Protein 3MWM (pdb70)

Radius of gyration: 25.66 Å; Cα contacts (8 Å, |Δi|>4): 295; chains: 2; bounding box: 63×44×70 Å

Structure (mmCIF, N/CA/C/O backbone):
data_3MWM
#
_entry.id   3MWM
#
_cell.length_a   103.599
_cell.length_b   36.978
_cell.length_c   71.645
_cell.angle_alpha   90.00
_cell.angle_beta   103.26
_cell.angle_gamma   90.00
#
_symmetry.space_group_name_H-M   'C 1 2 1'
#
loop_
_entity.id
_entity.type
_entity.pdbx_description
1 polymer 'Putative metal uptake regulation protein'
2 non-polymer 'ZINC ION'
3 water water
#
loop_
_atom_site.group_PDB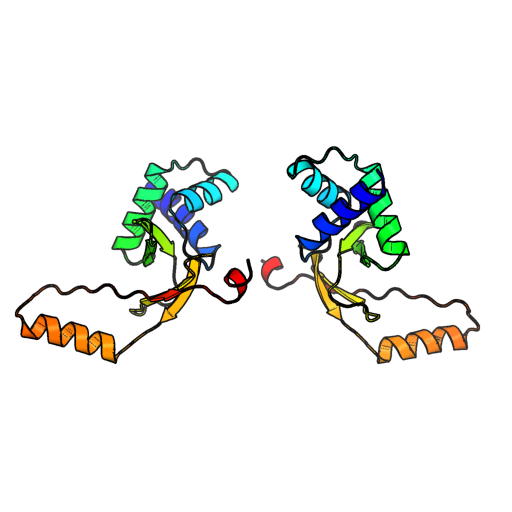
_atom_site.id
_atom_site.type_symbol
_atom_site.label_atom_id
_atom_site.label_alt_id
_atom_site.label_comp_id
_atom_site.label_asym_id
_atom_site.label_entity_id
_atom_site.label_seq_id
_atom_site.pdbx_PDB_ins_code
_atom_site.Cartn_x
_atom_site.Cartn_y
_atom_site.Cartn_z
_atom_site.occupancy
_atom_site.B_iso_or_equiv
_atom_site.auth_seq_id
_atom_site.auth_comp_id
_atom_site.auth_asym_id
_atom_site.auth_atom_id
_atom_site.pdbx_PDB_model_num
ATOM 1 N N . GLY A 1 10 ? 25.703 10.993 -13.395 1.00 45.58 10 GLY A N 1
ATOM 2 C CA . GLY A 1 10 ? 26.173 12.159 -12.582 1.00 45.62 10 GLY A CA 1
ATOM 3 C C . GLY A 1 10 ? 25.564 12.169 -11.192 1.00 45.61 10 GLY A C 1
ATOM 4 O O . GLY A 1 10 ? 25.724 11.210 -10.432 1.00 45.62 10 GLY A O 1
ATOM 5 N N . ARG A 1 11 ? 24.869 13.252 -10.853 1.00 44.77 11 ARG A N 1
ATOM 6 C CA . ARG A 1 11 ? 24.236 13.362 -9.547 1.00 45.24 11 ARG A CA 1
ATOM 7 C C . ARG A 1 11 ? 23.257 12.208 -9.369 1.00 45.13 11 ARG A C 1
ATOM 8 O O . ARG A 1 11 ? 22.771 11.952 -8.266 1.00 46.30 11 ARG A O 1
ATOM 16 N N . ALA A 1 12 ? 22.982 11.508 -10.465 1.00 43.92 12 ALA A N 1
ATOM 17 C CA . ALA A 1 12 ? 22.072 10.368 -10.454 1.00 42.08 12 ALA A CA 1
ATOM 18 C C . ALA A 1 12 ? 22.731 9.118 -9.882 1.00 40.88 12 ALA A C 1
ATOM 19 O O . ALA A 1 12 ? 22.204 8.513 -8.955 1.00 41.55 12 ALA A O 1
ATOM 21 N N . THR A 1 13 ? 23.877 8.719 -10.427 1.00 39.37 13 THR A N 1
ATOM 22 C CA . THR A 1 13 ? 24.534 7.519 -9.920 1.00 38.13 13 THR A CA 1
ATOM 23 C C . THR A 1 13 ? 25.194 7.727 -8.560 1.00 36.67 13 THR A C 1
ATOM 24 O O . THR A 1 13 ? 25.283 6.786 -7.771 1.00 35.47 13 THR A O 1
ATOM 28 N N . ARG A 1 14 ? 25.642 8.952 -8.286 1.00 36.22 14 ARG A N 1
ATOM 29 C CA . ARG A 1 14 ? 26.269 9.271 -6.998 1.00 35.95 14 ARG A CA 1
ATOM 30 C C . ARG A 1 14 ? 25.228 9.124 -5.897 1.00 33.95 14 ARG A C 1
ATOM 31 O O . ARG A 1 14 ? 25.457 8.442 -4.892 1.00 33.45 14 ARG A O 1
ATOM 39 N N . GLN A 1 15 ? 24.075 9.753 -6.104 1.00 30.93 15 GLN A N 1
ATOM 40 C CA . GLN A 1 15 ? 22.995 9.688 -5.132 1.00 28.94 15 GLN A CA 1
ATOM 41 C C . GLN A 1 15 ? 22.386 8.294 -5.020 1.00 26.16 15 GLN A C 1
ATOM 42 O O . GLN A 1 15 ? 21.991 7.870 -3.933 1.00 25.35 15 GLN A O 1
ATOM 48 N N . ARG A 1 16 ? 22.331 7.571 -6.134 1.00 22.71 16 ARG A N 1
ATOM 49 C CA . ARG A 1 16 ? 21.774 6.224 -6.117 1.00 20.63 16 ARG A CA 1
ATOM 50 C C . ARG A 1 16 ? 22.625 5.321 -5.206 1.00 18.91 16 ARG A C 1
ATOM 51 O O . ARG A 1 16 ? 22.095 4.534 -4.424 1.00 17.11 16 ARG A O 1
ATOM 59 N N . ALA A 1 17 ? 23.945 5.454 -5.308 1.00 16.53 17 ALA A N 1
ATOM 60 C CA . ALA A 1 17 ? 24.865 4.662 -4.498 1.00 16.02 17 ALA A CA 1
ATOM 61 C C . ALA A 1 17 ? 24.741 5.064 -3.026 1.00 15.83 17 ALA A C 1
ATOM 62 O O . ALA A 1 17 ? 24.751 4.202 -2.146 1.00 15.25 17 ALA A O 1
ATOM 64 N N . ALA A 1 18 ? 24.605 6.369 -2.774 1.00 14.49 18 ALA A N 1
ATOM 65 C CA . ALA A 1 18 ? 24.455 6.895 -1.424 1.00 13.74 18 ALA A CA 1
ATOM 66 C C . ALA A 1 18 ? 23.237 6.276 -0.754 1.00 15.29 18 ALA A C 1
ATOM 67 O O . ALA A 1 18 ? 23.325 5.734 0.361 1.00 16.45 18 ALA A O 1
ATOM 69 N N . VAL A 1 19 ? 22.099 6.364 -1.436 1.00 14.56 19 VAL A N 1
ATOM 70 C CA . VAL A 1 19 ? 20.856 5.811 -0.926 1.00 14.60 19 VAL A CA 1
ATOM 71 C C . VAL A 1 19 ? 20.957 4.293 -0.782 1.00 14.97 19 VAL A C 1
ATOM 72 O O . VAL A 1 19 ? 20.416 3.720 0.166 1.00 15.73 19 VAL A O 1
ATOM 76 N N . SER A 1 20 ? 21.644 3.641 -1.712 1.00 13.19 20 SER A N 1
ATOM 77 C CA . SER A 1 20 ? 21.760 2.198 -1.636 1.00 15.08 20 SER A CA 1
ATOM 78 C C . SER A 1 20 ? 22.677 1.796 -0.498 1.00 15.73 20 SER A C 1
ATOM 79 O O . SER A 1 20 ? 22.439 0.800 0.184 1.00 18.16 20 SER A O 1
ATOM 82 N N . ALA A 1 21 ? 23.726 2.579 -0.292 1.00 14.31 21 ALA A N 1
ATOM 83 C CA . ALA A 1 21 ? 24.667 2.310 0.772 1.00 12.45 21 ALA A CA 1
ATOM 84 C C . ALA A 1 21 ? 23.982 2.557 2.118 1.00 12.91 21 ALA A C 1
ATOM 85 O O . ALA A 1 21 ? 24.276 1.883 3.112 1.00 14.08 21 ALA A O 1
ATOM 87 N N . ALA A 1 22 ? 23.067 3.519 2.146 1.00 12.15 22 ALA A N 1
ATOM 88 C CA . ALA A 1 22 ? 22.334 3.841 3.365 1.00 12.62 22 ALA A CA 1
ATOM 89 C C . ALA A 1 22 ? 21.480 2.641 3.802 1.00 14.58 22 ALA A C 1
ATOM 90 O O . ALA A 1 22 ? 21.438 2.282 4.988 1.00 14.17 22 ALA A O 1
ATOM 92 N N . LEU A 1 23 ? 20.798 2.029 2.833 1.00 15.23 23 LEU A N 1
ATOM 93 C CA . LEU A 1 23 ? 19.947 0.868 3.086 1.00 15.58 23 LEU A CA 1
ATOM 94 C C . LEU A 1 23 ? 20.737 -0.323 3.618 1.00 16.80 23 LEU A C 1
ATOM 95 O O . LEU A 1 23 ? 20.242 -1.095 4.455 1.00 14.71 23 LEU A O 1
ATOM 100 N N . GLN A 1 24 ? 21.965 -0.464 3.124 1.00 17.83 24 GLN A N 1
ATOM 101 C CA . GLN A 1 24 ? 22.838 -1.558 3.525 1.00 19.86 24 GLN A CA 1
ATOM 102 C C . GLN A 1 24 ? 23.358 -1.427 4.961 1.00 21.56 24 GLN A C 1
ATOM 103 O O . GLN A 1 24 ? 24.024 -2.321 5.471 1.00 20.92 24 GLN A O 1
ATOM 109 N N . GLU A 1 25 ? 23.014 -0.324 5.616 1.00 23.86 25 GLU A N 1
ATOM 110 C CA . GLU A 1 25 ? 23.433 -0.081 6.986 1.00 25.80 25 GLU A CA 1
ATOM 111 C C . GLU A 1 25 ? 22.411 -0.498 8.033 1.00 26.36 25 GLU A C 1
ATOM 112 O O . GLU A 1 25 ? 22.719 -0.529 9.224 1.00 26.59 25 GLU A O 1
ATOM 118 N N . VAL A 1 26 ? 21.191 -0.794 7.596 1.00 26.67 26 VAL A N 1
ATOM 119 C CA . VAL A 1 26 ? 20.140 -1.233 8.514 1.00 27.63 26 VAL A CA 1
ATOM 120 C C . VAL A 1 26 ? 19.500 -2.538 8.034 1.00 28.37 26 VAL A C 1
ATOM 121 O O . VAL A 1 26 ? 19.365 -2.781 6.828 1.00 28.46 26 VAL A O 1
ATOM 125 N N . GLU A 1 27 ? 19.125 -3.386 8.985 1.00 29.25 27 GLU A N 1
ATOM 126 C CA . GLU A 1 27 ? 18.516 -4.672 8.659 1.00 30.34 27 GLU A CA 1
ATOM 127 C C . GLU A 1 27 ? 16.998 -4.540 8.665 1.00 28.97 27 GLU A C 1
ATOM 128 O O . GLU A 1 27 ? 16.267 -5.470 8.327 1.00 29.98 27 GLU A O 1
ATOM 134 N N . GLU A 1 28 ? 16.530 -3.355 9.028 1.00 27.09 28 GLU A N 1
ATOM 135 C CA . GLU A 1 28 ? 15.110 -3.098 9.105 1.00 25.47 28 GLU A CA 1
ATOM 136 C C . GLU A 1 28 ? 14.576 -2.316 7.908 1.00 23.34 28 GLU A C 1
ATOM 137 O O . GLU A 1 28 ? 15.326 -1.638 7.200 1.00 23.94 28 GLU A O 1
ATOM 143 N N . PHE A 1 29 ? 13.275 -2.436 7.680 1.00 18.80 29 PHE A N 1
ATOM 144 C CA . PHE A 1 29 ? 12.605 -1.718 6.607 1.00 15.93 29 PHE A CA 1
ATOM 145 C C . PHE A 1 29 ? 12.583 -0.267 7.084 1.00 15.74 29 PHE A C 1
ATOM 146 O O . PHE A 1 29 ? 12.367 -0.034 8.266 1.00 16.66 29 PHE A O 1
ATOM 154 N N . ARG A 1 30 ? 12.829 0.704 6.207 1.00 15.49 30 ARG A N 1
ATOM 155 C CA . ARG A 1 30 ? 12.770 2.115 6.627 1.00 15.62 30 ARG A CA 1
ATOM 156 C C . ARG A 1 30 ? 11.930 2.946 5.647 1.00 15.61 30 ARG A C 1
ATOM 157 O O . ARG A 1 30 ? 11.882 2.651 4.442 1.00 14.27 30 ARG A O 1
ATOM 165 N N . SER A 1 31 ? 11.275 3.983 6.171 1.00 13.72 31 SER A N 1
ATOM 166 C CA . SER A 1 31 ? 10.473 4.889 5.360 1.00 12.60 31 SER A CA 1
ATOM 167 C C . SER A 1 31 ? 11.484 5.766 4.615 1.00 13.37 31 SER A C 1
ATOM 168 O O . SER A 1 31 ? 12.679 5.733 4.934 1.00 13.15 31 SER A O 1
ATOM 171 N N . ALA A 1 32 ? 11.031 6.542 3.632 1.00 12.03 32 ALA A N 1
ATOM 172 C CA . ALA A 1 32 ? 11.954 7.393 2.888 1.00 12.74 32 ALA A CA 1
ATOM 173 C C . ALA A 1 32 ? 12.436 8.533 3.770 1.00 12.92 32 ALA A C 1
ATOM 174 O O . ALA A 1 32 ? 13.571 8.986 3.644 1.00 13.20 32 ALA A O 1
ATOM 176 N N . GLN A 1 33 ? 11.575 9.006 4.659 1.00 14.22 33 GLN A N 1
ATOM 177 C CA . GLN A 1 33 ? 11.968 10.100 5.538 1.00 17.79 33 GLN A CA 1
ATOM 178 C C . GLN A 1 33 ? 13.064 9.636 6.476 1.00 17.69 33 GLN A C 1
ATOM 179 O O . GLN A 1 33 ? 13.997 10.385 6.752 1.00 17.63 33 GLN A O 1
ATOM 185 N N . GLU A 1 34 ? 12.962 8.398 6.954 1.00 17.76 34 GLU A N 1
ATOM 186 C CA . GLU A 1 34 ? 13.989 7.856 7.833 1.00 18.91 34 GLU A CA 1
ATOM 187 C C . GLU A 1 34 ? 15.308 7.779 7.068 1.00 17.91 34 GLU A C 1
ATOM 188 O O . GLU A 1 34 ? 16.345 8.236 7.543 1.00 17.27 34 GLU A O 1
ATOM 194 N N . LEU A 1 35 ? 15.264 7.221 5.868 1.00 18.15 35 LEU A N 1
ATOM 195 C CA . LEU A 1 35 ? 16.473 7.116 5.064 1.00 18.81 35 LEU A CA 1
ATOM 196 C C . LEU A 1 35 ? 17.078 8.490 4.819 1.00 17.75 35 LEU A C 1
ATOM 197 O O . LEU A 1 35 ? 18.284 8.677 4.950 1.00 17.36 35 LEU A O 1
ATOM 202 N N . HIS A 1 36 ? 16.237 9.447 4.456 1.00 17.30 36 HIS A N 1
ATOM 203 C CA . HIS A 1 36 ? 16.702 10.807 4.220 1.00 18.15 36 HIS A CA 1
ATOM 204 C C . HIS A 1 36 ? 17.453 11.306 5.458 1.00 18.26 36 HIS A C 1
ATOM 205 O O . HIS A 1 36 ? 18.519 11.895 5.352 1.00 18.17 36 HIS A O 1
ATOM 212 N N . ASP A 1 37 ? 16.891 11.058 6.637 1.00 19.21 37 ASP A N 1
ATOM 213 C CA . ASP A 1 37 ? 17.525 11.493 7.871 1.00 19.99 37 ASP A CA 1
ATOM 214 C C . ASP A 1 37 ? 18.866 10.807 8.086 1.00 19.02 37 ASP A C 1
ATOM 215 O O . ASP A 1 37 ? 19.831 11.449 8.493 1.00 17.84 37 ASP A O 1
ATOM 220 N N . MET A 1 38 ? 18.950 9.514 7.806 1.00 18.21 38 MET A N 1
ATOM 221 C CA . MET A 1 38 ? 20.229 8.839 7.969 1.00 19.52 38 MET A CA 1
ATOM 222 C C . MET A 1 38 ? 21.266 9.510 7.062 1.00 19.78 38 MET A C 1
ATOM 223 O O . MET A 1 38 ? 22.414 9.719 7.456 1.00 20.32 38 MET A O 1
ATOM 228 N N . LEU A 1 39 ? 20.863 9.837 5.838 1.00 19.73 39 LEU A N 1
ATOM 229 C CA . LEU A 1 39 ? 21.759 10.502 4.901 1.00 20.05 39 LEU A CA 1
ATOM 230 C C . LEU A 1 39 ? 22.122 11.902 5.403 1.00 20.96 39 LEU A C 1
ATOM 231 O O . LEU A 1 39 ? 23.270 12.322 5.306 1.00 20.34 39 LEU A O 1
ATOM 236 N N . LYS A 1 40 ? 21.141 12.614 5.951 1.00 22.72 40 LYS A N 1
ATOM 237 C CA . LYS A 1 40 ? 21.383 13.952 6.477 1.00 24.83 40 LYS A CA 1
ATOM 238 C C . LYS A 1 40 ? 22.340 13.882 7.645 1.00 25.54 40 LYS A C 1
ATOM 239 O O . LYS A 1 40 ? 23.015 14.856 7.949 1.00 26.31 40 LYS A O 1
ATOM 245 N N . HIS A 1 41 ? 22.406 12.735 8.306 1.00 26.20 41 HIS A N 1
ATOM 246 C CA . HIS A 1 41 ? 23.302 12.621 9.444 1.00 28.08 41 HIS A CA 1
ATOM 247 C C . HIS A 1 41 ? 24.734 12.363 8.999 1.00 27.09 41 HIS A C 1
ATOM 248 O O . HIS A 1 41 ? 25.674 12.577 9.758 1.00 26.63 41 HIS A O 1
ATOM 255 N N . LYS A 1 42 ? 24.899 11.904 7.766 1.00 27.04 42 LYS A N 1
ATOM 256 C CA . LYS A 1 42 ? 26.232 11.646 7.235 1.00 27.06 42 LYS A CA 1
ATOM 257 C C . LYS A 1 42 ? 26.720 12.885 6.488 1.00 25.94 42 LYS A C 1
ATOM 258 O O . LYS A 1 42 ? 27.777 12.867 5.849 1.00 25.57 42 LYS A O 1
ATOM 264 N N . GLY A 1 43 ? 25.931 13.951 6.548 1.00 24.99 43 GLY A N 1
ATOM 265 C CA . GLY A 1 43 ? 26.307 15.173 5.865 1.00 24.51 43 GLY A CA 1
ATOM 266 C C . GLY A 1 43 ? 26.013 15.143 4.381 1.00 24.56 43 GLY A C 1
ATOM 267 O O . GLY A 1 43 ? 26.730 15.753 3.594 1.00 25.93 43 GLY A O 1
ATOM 268 N N . ASP A 1 44 ? 24.980 14.414 3.981 1.00 23.92 44 ASP A N 1
ATOM 269 C CA . ASP A 1 44 ? 24.613 14.371 2.568 1.00 23.74 44 ASP A CA 1
ATOM 270 C C . ASP A 1 44 ? 23.585 15.462 2.256 1.00 22.71 44 ASP A C 1
ATOM 271 O O . ASP A 1 44 ? 22.607 15.645 2.981 1.00 19.97 44 ASP A O 1
ATOM 276 N N . ALA A 1 45 ? 23.815 16.181 1.165 1.00 23.63 45 ALA A N 1
ATOM 277 C CA . ALA A 1 45 ? 22.937 17.279 0.768 1.00 25.39 45 ALA A CA 1
ATOM 278 C C . ALA A 1 45 ? 21.710 16.871 -0.049 1.00 26.49 45 ALA A C 1
ATOM 279 O O . ALA A 1 45 ? 21.074 17.720 -0.672 1.00 29.07 45 ALA A O 1
ATOM 281 N N . VAL A 1 46 ? 21.374 15.585 -0.041 1.00 26.44 46 VAL A N 1
ATOM 282 C CA . VAL A 1 46 ? 20.233 15.075 -0.794 1.00 25.86 46 VAL A CA 1
ATOM 283 C C . VAL A 1 46 ? 18.897 15.523 -0.196 1.00 23.79 46 VAL A C 1
ATOM 284 O O . VAL A 1 46 ? 18.738 15.545 1.024 1.00 23.21 46 VAL A O 1
ATOM 288 N N . GLY A 1 47 ? 17.943 15.873 -1.063 1.00 21.96 47 GLY A N 1
ATOM 289 C CA . GLY A 1 47 ? 16.625 16.304 -0.613 1.00 17.93 47 GLY A CA 1
ATOM 290 C C . GLY A 1 47 ? 15.720 15.104 -0.419 1.00 16.90 47 GLY A C 1
ATOM 291 O O . GLY A 1 47 ? 16.062 14.014 -0.864 1.00 17.37 47 GLY A O 1
ATOM 292 N N . LEU A 1 48 ? 14.573 15.285 0.230 1.00 15.26 48 LEU A N 1
ATOM 293 C CA . LEU A 1 48 ? 13.662 14.168 0.472 1.00 14.37 48 LEU A CA 1
ATOM 294 C C . LEU A 1 48 ? 13.038 13.651 -0.805 1.00 12.87 48 LEU A C 1
ATOM 295 O O . LEU A 1 48 ? 12.881 12.453 -0.993 1.00 13.48 48 LEU A O 1
ATOM 300 N N . THR A 1 49 ? 12.673 14.570 -1.679 1.00 12.76 49 THR A N 1
ATOM 301 C CA . THR A 1 49 ? 12.065 14.205 -2.943 1.00 11.92 49 THR A CA 1
ATOM 302 C C . THR A 1 49 ? 13.018 13.312 -3.716 1.00 10.81 49 THR A C 1
ATOM 303 O O . THR A 1 49 ? 12.614 12.270 -4.241 1.00 11.52 49 THR A O 1
ATOM 307 N N . THR A 1 50 ? 14.286 13.707 -3.763 1.00 8.45 50 THR A N 1
ATOM 308 C CA . THR A 1 50 ? 15.298 12.941 -4.474 1.00 7.38 50 THR A CA 1
ATOM 309 C C . THR A 1 50 ? 15.445 11.557 -3.874 1.00 9.29 50 THR A C 1
ATOM 310 O O . THR A 1 50 ? 15.548 10.568 -4.598 1.00 7.85 50 THR A O 1
ATOM 314 N N . VAL A 1 51 ? 15.467 11.498 -2.542 1.00 9.30 51 VAL A N 1
ATOM 315 C CA . VAL A 1 51 ? 15.613 10.242 -1.848 1.00 9.81 51 VAL A CA 1
ATOM 316 C C . VAL A 1 51 ? 14.449 9.347 -2.211 1.00 12.54 51 VAL A C 1
ATOM 317 O O . VAL A 1 51 ? 14.623 8.153 -2.471 1.00 13.58 51 VAL A O 1
ATOM 321 N N . TYR A 1 52 ? 13.256 9.929 -2.233 1.00 14.57 52 TYR A N 1
ATOM 322 C CA . TYR A 1 52 ? 12.052 9.175 -2.563 1.00 16.89 52 TYR A CA 1
ATOM 323 C C . TYR A 1 52 ? 12.092 8.645 -3.988 1.00 16.72 52 TYR A C 1
ATOM 324 O O . TYR A 1 52 ? 11.735 7.497 -4.216 1.00 17.80 52 TYR A O 1
ATOM 333 N N . ARG A 1 53 ? 12.534 9.466 -4.941 1.00 16.22 53 ARG A N 1
ATOM 334 C CA . ARG A 1 53 ? 12.578 9.041 -6.337 1.00 17.11 53 ARG A CA 1
ATOM 335 C C . ARG A 1 53 ? 13.606 7.936 -6.548 1.00 15.97 53 ARG A C 1
ATOM 336 O O . ARG A 1 53 ? 13.382 6.984 -7.300 1.00 15.80 53 ARG A O 1
ATOM 344 N N . THR A 1 54 ? 14.745 8.076 -5.895 1.00 13.43 54 THR A N 1
ATOM 345 C CA . THR A 1 54 ? 15.799 7.096 -6.038 1.00 12.75 54 THR A CA 1
ATOM 346 C C . THR A 1 54 ? 15.300 5.737 -5.570 1.00 13.88 54 THR A C 1
ATOM 347 O O . THR A 1 54 ? 15.456 4.728 -6.268 1.00 12.47 54 THR A O 1
ATOM 351 N N . LEU A 1 55 ? 14.700 5.732 -4.381 1.00 14.28 55 LEU A N 1
ATOM 352 C CA . LEU A 1 55 ? 14.156 4.519 -3.782 1.00 14.55 55 LEU A CA 1
ATOM 353 C C . LEU A 1 55 ? 13.101 3.852 -4.646 1.00 14.47 55 LEU A C 1
ATOM 354 O O . LEU A 1 55 ? 13.072 2.622 -4.756 1.00 13.28 55 LEU A O 1
ATOM 359 N N . GLN A 1 56 ? 12.238 4.663 -5.253 1.00 14.38 56 GLN A N 1
ATOM 360 C CA . GLN A 1 56 ? 11.190 4.148 -6.118 1.00 15.34 56 GLN A CA 1
ATOM 361 C C . GLN A 1 56 ? 11.825 3.576 -7.374 1.00 14.99 56 GLN A C 1
ATOM 362 O O . GLN A 1 56 ? 11.309 2.624 -7.962 1.00 15.03 56 GLN A O 1
ATOM 368 N N . SER A 1 57 ? 12.955 4.156 -7.769 1.00 12.91 57 SER A N 1
ATOM 369 C CA . SER A 1 57 ? 13.676 3.692 -8.942 1.00 12.15 57 SER A CA 1
ATOM 370 C C . SER A 1 57 ? 14.376 2.378 -8.597 1.00 12.32 57 SER A C 1
ATOM 371 O O . SER A 1 57 ? 14.313 1.418 -9.361 1.00 11.20 57 SER A O 1
ATOM 374 N N . LEU A 1 58 ? 15.034 2.333 -7.440 1.00 13.11 58 LEU A N 1
ATOM 375 C CA . LEU A 1 58 ? 15.706 1.112 -7.002 1.00 13.38 58 LEU A CA 1
ATOM 376 C C . LEU A 1 58 ? 14.669 -0.003 -6.841 1.00 13.21 58 LEU A C 1
ATOM 377 O O . LEU A 1 58 ? 14.943 -1.153 -7.134 1.00 11.87 58 LEU A O 1
ATOM 382 N N . ALA A 1 59 ? 13.472 0.347 -6.386 1.00 15.66 59 ALA A N 1
ATOM 383 C CA . ALA A 1 59 ? 12.413 -0.641 -6.189 1.00 19.03 59 ALA A CA 1
ATOM 384 C C . ALA A 1 59 ? 12.031 -1.321 -7.503 1.00 21.84 59 ALA A C 1
ATOM 385 O O . ALA A 1 59 ? 11.967 -2.553 -7.584 1.00 22.40 59 ALA A O 1
ATOM 387 N N . ASP A 1 60 ? 11.778 -0.504 -8.525 1.00 23.97 60 ASP A N 1
ATOM 388 C CA . ASP A 1 60 ? 11.409 -0.990 -9.855 1.00 24.49 60 ASP A CA 1
ATOM 389 C C . ASP A 1 60 ? 12.499 -1.862 -10.467 1.00 23.45 60 ASP A C 1
ATOM 390 O O . ASP A 1 60 ? 12.212 -2.821 -11.175 1.00 24.10 60 ASP A O 1
ATOM 395 N N . ALA A 1 61 ? 13.751 -1.521 -10.197 1.00 23.10 61 ALA A N 1
ATOM 396 C CA .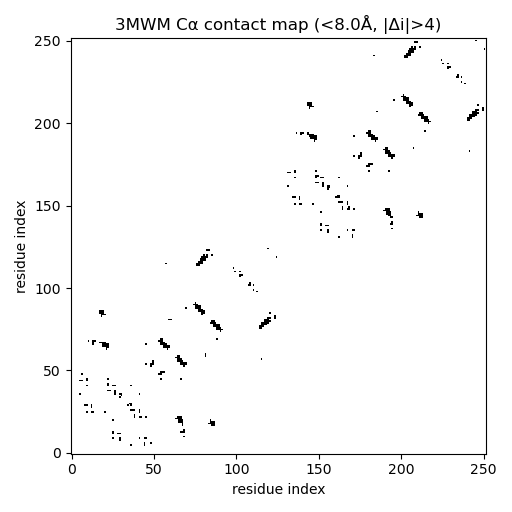 ALA A 1 61 ? 14.877 -2.278 -10.724 1.00 23.63 61 ALA A CA 1
ATOM 397 C C . ALA A 1 61 ? 15.100 -3.534 -9.889 1.00 24.57 61 ALA A C 1
ATOM 398 O O . ALA A 1 61 ? 16.002 -4.319 -10.168 1.00 25.51 61 ALA A O 1
ATOM 400 N N . GLY A 1 62 ? 14.270 -3.720 -8.866 1.00 25.14 62 GLY A N 1
ATOM 401 C CA . GLY A 1 62 ? 14.405 -4.885 -8.010 1.00 24.69 62 GLY A CA 1
ATOM 402 C C . GLY A 1 62 ? 15.653 -4.851 -7.146 1.00 25.23 62 GLY A C 1
ATOM 403 O O . GLY A 1 62 ? 16.123 -5.895 -6.687 1.00 25.66 62 GLY A O 1
ATOM 404 N N . GLU A 1 63 ? 16.200 -3.657 -6.924 1.00 24.71 63 GLU A N 1
ATOM 405 C CA . GLU A 1 63 ? 17.394 -3.517 -6.095 1.00 24.38 63 GLU A CA 1
ATOM 406 C C . GLU A 1 63 ? 17.027 -3.373 -4.607 1.00 22.18 63 GLU A C 1
ATOM 407 O O . GLU A 1 63 ? 17.875 -3.539 -3.738 1.00 20.12 63 GLU A O 1
ATOM 413 N N . VAL A 1 64 ? 15.766 -3.053 -4.319 1.00 19.64 64 VAL A N 1
ATOM 414 C CA . VAL A 1 64 ? 15.307 -2.951 -2.932 1.00 18.42 64 VAL A CA 1
ATOM 415 C C . VAL A 1 64 ? 13.860 -3.418 -2.906 1.00 18.26 64 VAL A C 1
ATOM 416 O O . VAL A 1 64 ? 13.138 -3.267 -3.892 1.00 18.39 64 VAL A O 1
ATOM 420 N N . ASP A 1 65 ? 13.444 -4.012 -1.796 1.00 17.40 65 ASP A N 1
ATOM 421 C CA . ASP A 1 65 ? 12.061 -4.446 -1.678 1.00 17.23 65 ASP A CA 1
ATOM 422 C C . ASP A 1 65 ? 11.253 -3.333 -1.013 1.00 15.39 65 ASP A C 1
ATOM 423 O O . ASP A 1 65 ? 11.783 -2.565 -0.197 1.00 12.78 65 ASP A O 1
ATOM 428 N N . VAL A 1 66 ? 9.980 -3.244 -1.382 1.00 12.94 66 VAL A N 1
ATOM 429 C CA . VAL A 1 66 ? 9.091 -2.223 -0.827 1.00 12.20 66 VAL A CA 1
ATOM 430 C C . VAL A 1 66 ? 7.809 -2.833 -0.275 1.00 9.65 66 VAL A C 1
ATOM 431 O O . VAL A 1 66 ? 7.299 -3.812 -0.792 1.00 7.53 66 VAL A O 1
ATOM 435 N N . LEU A 1 67 ? 7.257 -2.207 0.751 1.00 10.09 67 LEU A N 1
ATOM 436 C CA . LEU A 1 67 ? 6.056 -2.731 1.353 1.00 9.51 67 LEU A CA 1
ATOM 437 C C . LEU A 1 67 ? 5.379 -1.587 2.076 1.00 9.85 67 LEU A C 1
ATOM 438 O O . LEU A 1 67 ? 6.029 -0.609 2.411 1.00 10.02 67 LEU A O 1
ATOM 443 N N . ARG A 1 68 ? 4.069 -1.684 2.265 1.00 12.91 68 ARG A N 1
ATOM 444 C CA . ARG A 1 68 ? 3.282 -0.639 2.928 1.00 15.55 68 ARG A CA 1
ATOM 445 C C . ARG A 1 68 ? 3.021 -0.951 4.385 1.00 16.43 68 ARG A C 1
ATOM 446 O O . ARG A 1 68 ? 2.742 -2.093 4.726 1.00 15.83 68 ARG A O 1
ATOM 454 N N . THR A 1 69 ? 3.092 0.055 5.250 1.00 17.84 69 THR A N 1
ATOM 455 C CA . THR A 1 69 ? 2.801 -0.205 6.652 1.00 20.31 69 THR A CA 1
ATOM 456 C C . THR A 1 69 ? 1.291 -0.045 6.817 1.00 22.56 69 THR A C 1
ATOM 457 O O . THR A 1 69 ? 0.607 0.431 5.912 1.00 22.44 69 THR A O 1
ATOM 461 N N . ALA A 1 70 ? 0.778 -0.439 7.976 1.00 25.73 70 ALA A N 1
ATOM 462 C CA . ALA A 1 70 ? -0.647 -0.328 8.263 1.00 28.13 70 ALA A CA 1
ATOM 463 C C . ALA A 1 70 ? -1.172 1.085 8.021 1.00 28.91 70 ALA A C 1
ATOM 464 O O . ALA A 1 70 ? -2.291 1.260 7.545 1.00 29.30 70 ALA A O 1
ATOM 466 N N . GLU A 1 71 ? -0.375 2.100 8.329 1.00 30.80 71 GLU A N 1
ATOM 467 C CA . GLU A 1 71 ? -0.862 3.460 8.117 1.00 32.52 71 GLU A CA 1
ATOM 468 C C . GLU A 1 71 ? -0.615 3.975 6.699 1.00 30.31 71 GLU A C 1
ATOM 469 O O . GLU A 1 71 ? -0.593 5.177 6.462 1.00 30.80 71 GLU A O 1
ATOM 475 N N . GLY A 1 72 ? -0.432 3.056 5.757 1.00 28.03 72 GLY A N 1
ATOM 476 C CA . GLY A 1 72 ? -0.237 3.452 4.370 1.00 25.60 72 GLY A CA 1
ATOM 477 C C . GLY A 1 72 ? 1.140 3.942 3.955 1.00 24.37 72 GLY A C 1
ATOM 478 O O . GLY A 1 72 ? 1.362 4.263 2.784 1.00 24.20 72 GLY A O 1
ATOM 479 N N . GLU A 1 73 ? 2.075 3.993 4.895 1.00 22.54 73 GLU A N 1
ATOM 480 C CA . GLU A 1 73 ? 3.419 4.456 4.586 1.00 21.51 73 GLU A CA 1
ATOM 481 C C . GLU A 1 73 ? 4.295 3.387 3.922 1.00 19.14 73 GLU A C 1
ATOM 482 O O . GLU A 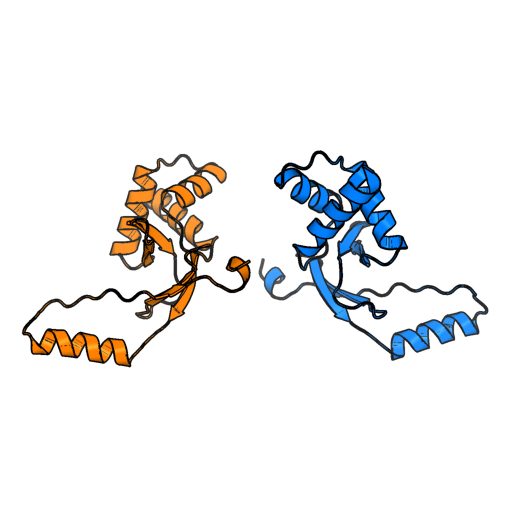1 73 ? 4.323 2.237 4.361 1.00 19.51 73 GLU A O 1
ATOM 488 N N . SER A 1 74 ? 4.989 3.767 2.854 1.00 15.08 74 SER A N 1
ATOM 489 C CA . SER A 1 74 ? 5.894 2.856 2.155 1.00 13.73 74 SER A CA 1
ATOM 490 C C . SER A 1 74 ? 7.202 2.789 2.925 1.00 11.76 74 SER A C 1
ATOM 491 O O . SER A 1 74 ? 7.702 3.814 3.381 1.00 12.16 74 SER A O 1
ATOM 494 N N . VAL A 1 75 ? 7.740 1.586 3.078 1.00 9.08 75 VAL A N 1
ATOM 495 C CA . VAL A 1 75 ? 9.002 1.389 3.769 1.00 6.38 75 VAL A CA 1
ATOM 496 C C . VAL A 1 75 ? 9.849 0.482 2.904 1.00 6.41 75 VAL A C 1
ATOM 497 O O . VAL A 1 75 ? 9.327 -0.397 2.220 1.00 5.92 75 VAL A O 1
ATOM 501 N N . TYR A 1 76 ? 11.159 0.689 2.940 1.00 7.47 76 TYR A N 1
ATOM 502 C CA . TYR A 1 76 ? 12.064 -0.068 2.100 1.00 6.91 76 TYR A CA 1
ATOM 503 C C . TYR A 1 76 ? 13.116 -0.906 2.768 1.00 8.21 76 TYR A C 1
ATOM 504 O O . TYR A 1 76 ? 13.460 -0.707 3.935 1.00 10.62 76 TYR A O 1
ATOM 513 N N . ARG A 1 77 ? 13.651 -1.836 1.985 1.00 9.19 77 ARG A N 1
ATOM 514 C CA . ARG A 1 77 ? 14.708 -2.696 2.453 1.00 11.09 77 ARG A CA 1
ATOM 515 C C . ARG A 1 77 ? 15.487 -3.385 1.348 1.00 12.54 77 ARG A C 1
ATOM 516 O O . ARG A 1 77 ? 14.930 -3.875 0.370 1.00 13.10 77 ARG A O 1
ATOM 524 N N . ARG A 1 78 ? 16.800 -3.402 1.527 1.00 15.60 78 ARG A N 1
ATOM 525 C CA . ARG A 1 78 ? 17.716 -4.062 0.611 1.00 17.61 78 ARG A CA 1
ATOM 526 C C . ARG A 1 78 ? 17.851 -5.434 1.266 1.00 17.57 78 ARG A C 1
ATOM 527 O O . ARG A 1 78 ? 18.321 -5.536 2.389 1.00 17.02 78 ARG A O 1
ATOM 535 N N . CYS A 1 79 ? 17.401 -6.472 0.569 1.00 18.54 79 CYS A N 1
ATOM 536 C CA . CYS A 1 79 ? 17.403 -7.829 1.099 1.00 21.16 79 CYS A CA 1
ATOM 537 C C . CYS A 1 79 ? 18.577 -8.699 0.671 1.00 22.03 79 CYS A C 1
ATOM 538 O O . CYS A 1 79 ? 19.188 -8.449 -0.355 1.00 23.33 79 CYS A O 1
ATOM 541 N N . SER A 1 80 ? 18.872 -9.727 1.460 1.00 23.33 80 SER A N 1
ATOM 542 C CA . SER A 1 80 ? 19.995 -10.629 1.197 1.00 25.22 80 SER A CA 1
ATOM 543 C C . SER A 1 80 ? 19.972 -11.395 -0.135 1.00 27.38 80 SER A C 1
ATOM 544 O O . SER A 1 80 ? 20.957 -11.400 -0.878 1.00 28.36 80 SER A O 1
ATOM 547 N N . THR A 1 81 ? 18.864 -12.054 -0.446 1.00 29.06 81 THR A N 1
ATOM 548 C CA . THR A 1 81 ? 18.802 -12.818 -1.687 1.00 30.22 81 THR A CA 1
ATOM 549 C C . THR A 1 81 ? 18.290 -12.054 -2.879 1.00 29.62 81 THR A C 1
ATOM 550 O O . THR A 1 81 ? 17.697 -10.980 -2.757 1.00 29.64 81 THR A O 1
ATOM 554 N N . GLY A 1 82 ? 18.534 -12.635 -4.044 1.00 29.05 82 GLY A N 1
ATOM 555 C CA . GLY A 1 82 ? 18.053 -12.060 -5.277 1.00 27.28 82 GLY A CA 1
ATOM 556 C C . GLY A 1 82 ? 16.820 -12.886 -5.576 1.00 26.61 82 GLY A C 1
ATOM 557 O O . GLY A 1 82 ? 15.958 -12.488 -6.365 1.00 26.77 82 GLY A O 1
ATOM 558 N N . ASP A 1 83 ? 16.735 -14.045 -4.921 1.00 25.60 83 ASP A N 1
ATOM 559 C CA . ASP A 1 83 ? 15.604 -14.952 -5.105 1.00 25.51 83 ASP A CA 1
ATOM 560 C C . ASP A 1 83 ? 14.294 -14.240 -4.844 1.00 23.13 83 ASP A C 1
ATOM 561 O O . ASP A 1 83 ? 14.224 -13.304 -4.043 1.00 22.83 83 ASP A O 1
ATOM 566 N N . HIS A 1 84 ? 13.254 -14.696 -5.527 1.00 20.29 84 HIS A N 1
ATOM 567 C CA . HIS A 1 84 ? 11.933 -14.135 -5.331 1.00 17.34 84 HIS A CA 1
ATOM 568 C C . HIS A 1 84 ? 11.543 -14.528 -3.909 1.00 15.53 84 HIS A C 1
ATOM 569 O O . HIS A 1 84 ? 11.598 -15.704 -3.566 1.00 16.46 84 HIS A O 1
ATOM 576 N N . HIS A 1 85 ? 11.168 -13.560 -3.082 1.00 12.48 85 HIS A N 1
ATOM 577 C CA . HIS A 1 85 ? 10.773 -13.868 -1.711 1.00 12.00 85 HIS A CA 1
ATOM 578 C C . HIS A 1 85 ? 9.775 -12.859 -1.159 1.00 11.49 85 HIS A C 1
ATOM 579 O O . HIS A 1 85 ? 9.438 -11.870 -1.805 1.00 14.11 85 HIS A O 1
ATOM 586 N N . HIS A 1 86 ? 9.307 -13.118 0.050 1.00 9.19 86 HIS A N 1
ATOM 587 C CA . HIS A 1 86 ? 8.364 -12.227 0.703 1.00 8.80 86 HIS A CA 1
ATOM 588 C C . HIS A 1 86 ? 8.818 -11.995 2.126 1.00 6.61 86 HIS A C 1
ATOM 589 O O . HIS A 1 86 ? 9.884 -12.452 2.529 1.00 4.34 86 HIS A O 1
ATOM 596 N N . HIS A 1 87 ? 8.020 -11.293 2.906 1.00 4.95 87 HIS A N 1
ATOM 597 C CA . HIS A 1 87 ? 8.491 -10.996 4.232 1.00 4.65 87 HIS A CA 1
ATOM 598 C C . HIS A 1 87 ? 7.496 -11.073 5.355 1.00 5.32 87 HIS A C 1
ATOM 599 O O . HIS A 1 87 ? 6.299 -10.892 5.168 1.00 5.63 87 HIS A O 1
ATOM 606 N N . LEU A 1 88 ? 8.048 -11.327 6.532 1.00 5.11 88 LEU A N 1
ATOM 607 C CA . LEU A 1 88 ? 7.320 -11.347 7.783 1.00 7.09 88 LEU A CA 1
ATOM 608 C C . LEU A 1 88 ? 7.924 -10.077 8.417 1.00 8.19 88 LEU A C 1
ATOM 609 O O . LEU A 1 88 ? 9.112 -10.044 8.725 1.00 8.97 88 LEU A O 1
ATOM 614 N N . VAL A 1 89 ? 7.141 -9.025 8.586 1.00 9.48 89 VAL A N 1
ATOM 615 C CA . VAL A 1 89 ? 7.708 -7.805 9.144 1.00 12.69 89 VAL A CA 1
ATOM 616 C C . VAL A 1 89 ? 7.166 -7.441 10.507 1.00 14.08 89 VAL A C 1
ATOM 617 O O . VAL A 1 89 ? 6.013 -7.755 10.842 1.00 14.89 89 VAL A O 1
ATOM 621 N N . CYS A 1 90 ? 8.009 -6.786 11.298 1.00 15.03 90 CYS A N 1
ATOM 622 C CA . CYS A 1 90 ? 7.566 -6.315 12.602 1.00 17.06 90 CYS A CA 1
ATOM 623 C C . CYS A 1 90 ? 7.007 -4.924 12.328 1.00 16.33 90 CYS A C 1
ATOM 624 O O . CYS A 1 90 ? 7.700 -4.038 11.818 1.00 15.88 90 CYS A O 1
ATOM 627 N N . ARG A 1 91 ? 5.741 -4.735 12.643 1.00 16.53 91 ARG A N 1
ATOM 628 C CA . ARG A 1 91 ? 5.138 -3.444 12.410 1.00 16.94 91 ARG A CA 1
ATOM 629 C C . ARG A 1 91 ? 5.697 -2.407 13.399 1.00 18.13 91 ARG A C 1
ATOM 630 O O . ARG A 1 91 ? 5.618 -1.207 13.161 1.00 19.11 91 ARG A O 1
ATOM 638 N N . ALA A 1 92 ? 6.287 -2.869 14.500 1.00 19.18 92 ALA A N 1
ATOM 639 C CA . ALA A 1 92 ? 6.831 -1.954 15.505 1.00 19.68 92 ALA A CA 1
ATOM 640 C C . ALA A 1 92 ? 8.241 -1.423 15.202 1.00 19.30 92 ALA A C 1
ATOM 641 O O . ALA A 1 92 ? 8.467 -0.215 15.239 1.00 19.12 92 ALA A O 1
ATOM 643 N N . CYS A 1 93 ? 9.179 -2.312 14.887 1.00 17.84 93 CYS A N 1
ATOM 644 C CA . CYS A 1 93 ? 10.544 -1.883 14.614 1.00 16.61 93 CYS A CA 1
ATOM 645 C C . CYS A 1 93 ? 10.949 -1.993 13.152 1.00 15.42 93 CYS A C 1
ATOM 646 O O . CYS A 1 93 ? 11.940 -1.401 12.732 1.00 16.99 93 CYS A O 1
ATOM 649 N N . GLY A 1 94 ? 10.202 -2.761 12.375 1.00 15.14 94 GLY A N 1
ATOM 650 C CA . GLY A 1 94 ? 10.540 -2.898 10.970 1.00 12.94 94 GLY A CA 1
ATOM 651 C C . GLY A 1 94 ? 11.456 -4.072 10.687 1.00 13.00 94 GLY A C 1
ATOM 652 O O . GLY A 1 94 ? 11.880 -4.274 9.551 1.00 12.15 94 GLY A O 1
ATOM 653 N N . LYS A 1 95 ? 11.779 -4.841 11.721 1.00 11.91 95 LYS A N 1
ATOM 654 C CA . LYS A 1 95 ? 12.623 -6.020 11.552 1.00 11.41 95 LYS A CA 1
ATOM 655 C C . LYS A 1 95 ? 11.910 -6.978 10.573 1.00 9.21 95 LYS A C 1
ATOM 656 O O . LYS A 1 95 ? 10.682 -7.059 10.553 1.00 9.33 95 LYS A O 1
ATOM 662 N N . ALA A 1 96 ? 12.665 -7.718 9.776 1.00 7.88 96 ALA A N 1
ATOM 663 C CA . ALA A 1 96 ? 12.030 -8.590 8.811 1.00 8.98 96 ALA A CA 1
ATOM 664 C C . ALA A 1 96 ? 12.759 -9.877 8.519 1.00 10.23 96 ALA A C 1
ATOM 665 O O . ALA A 1 96 ? 13.979 -9.964 8.662 1.00 10.20 96 ALA A O 1
ATOM 667 N N . VAL A 1 97 ? 11.979 -10.870 8.092 1.00 11.38 97 VAL A N 1
ATOM 668 C CA . VAL A 1 97 ? 12.478 -12.190 7.737 1.00 10.20 97 VAL A CA 1
ATOM 669 C C . VAL A 1 97 ? 12.133 -12.462 6.271 1.00 11.57 97 VAL A C 1
ATOM 670 O O . VAL A 1 97 ? 10.987 -12.300 5.832 1.00 11.58 97 VAL A O 1
ATOM 674 N N . GLU A 1 98 ? 13.136 -12.851 5.505 1.00 12.80 98 GLU A N 1
ATOM 675 C CA . GLU A 1 98 ? 12.920 -13.152 4.103 1.00 13.46 98 GLU A CA 1
ATOM 676 C C . GLU A 1 98 ? 12.296 -14.540 4.090 1.00 13.08 98 GLU A C 1
ATOM 677 O O . GLU A 1 98 ? 12.847 -15.476 4.659 1.00 14.22 98 GLU A O 1
ATOM 683 N N . VAL A 1 99 ? 11.123 -14.664 3.483 1.00 12.77 99 VAL A N 1
ATOM 684 C CA . VAL A 1 99 ? 10.430 -15.946 3.460 1.00 11.98 99 VAL A CA 1
ATOM 685 C C . VAL A 1 99 ? 9.962 -16.367 2.088 1.00 14.07 99 VAL A C 1
ATOM 686 O O . VAL A 1 99 ? 9.635 -15.541 1.234 1.00 15.31 99 VAL A O 1
ATOM 690 N N . GLU A 1 100 ? 9.939 -17.670 1.868 1.00 16.79 100 GLU A N 1
ATOM 691 C CA . GLU A 1 100 ? 9.506 -18.190 0.581 1.00 17.36 100 GLU A CA 1
ATOM 692 C C . GLU A 1 100 ? 8.406 -19.226 0.829 1.00 18.04 100 GLU A C 1
ATOM 693 O O . GLU A 1 100 ? 8.480 -20.029 1.770 1.00 16.49 100 GLU A O 1
ATOM 699 N N . GLY A 1 101 ? 7.378 -19.178 -0.011 1.00 18.12 101 GLY A N 1
ATOM 700 C CA . GLY A 1 101 ? 6.270 -20.097 0.117 1.00 18.19 101 GLY A CA 1
ATOM 701 C C . GLY A 1 101 ? 5.924 -20.655 -1.244 1.00 18.44 101 GLY A C 1
ATOM 702 O O . GLY A 1 101 ? 5.123 -20.076 -1.986 1.00 19.25 101 GLY A O 1
ATOM 703 N N . PRO A 1 102 ? 6.529 -21.787 -1.606 1.00 17.78 102 PRO A N 1
ATOM 704 C CA . PRO A 1 102 ? 6.281 -22.430 -2.898 1.00 18.63 102 PRO A CA 1
ATOM 705 C C . PRO A 1 102 ? 4.795 -22.691 -3.195 1.00 19.47 102 PRO A C 1
ATOM 706 O O . PRO A 1 102 ? 4.342 -22.500 -4.330 1.00 19.81 102 PRO A O 1
ATOM 710 N N . ALA A 1 103 ? 4.039 -23.114 -2.181 1.00 18.21 103 ALA A N 1
ATOM 711 C CA . ALA A 1 103 ? 2.621 -23.420 -2.361 1.00 18.28 103 ALA A CA 1
ATOM 712 C C . ALA A 1 103 ? 1.806 -22.168 -2.630 1.00 18.36 103 ALA A C 1
ATOM 713 O O . ALA A 1 103 ? 0.773 -22.208 -3.305 1.00 17.72 103 ALA A O 1
ATOM 715 N N . VAL A 1 104 ? 2.266 -21.056 -2.080 1.00 17.65 104 VAL A N 1
ATOM 716 C CA . VAL A 1 104 ? 1.592 -19.792 -2.284 1.00 18.21 104 VAL A CA 1
ATOM 717 C C . VAL A 1 104 ? 1.854 -19.387 -3.722 1.00 18.33 104 VAL A C 1
ATOM 718 O O . VAL A 1 104 ? 0.956 -18.936 -4.422 1.00 19.81 104 VAL A O 1
ATOM 722 N N . GLU A 1 105 ? 3.095 -19.550 -4.158 1.00 18.42 105 GLU A N 1
ATOM 723 C CA . GLU A 1 105 ? 3.449 -19.199 -5.517 1.00 20.66 105 GLU A CA 1
ATOM 724 C C . GLU A 1 105 ? 2.586 -19.942 -6.537 1.00 21.67 105 GLU A C 1
ATOM 725 O O . GLU A 1 105 ? 2.035 -19.319 -7.441 1.00 22.03 105 GLU A O 1
ATOM 731 N N . LYS A 1 106 ? 2.468 -21.263 -6.388 1.00 21.24 106 LYS A N 1
ATOM 732 C CA . LYS A 1 106 ? 1.677 -22.077 -7.312 1.00 22.43 106 LYS A CA 1
ATOM 733 C C . LYS A 1 106 ? 0.196 -21.705 -7.266 1.00 22.94 106 LYS A C 1
ATOM 734 O O . LYS A 1 106 ? -0.478 -21.648 -8.301 1.00 24.41 106 LYS A O 1
ATOM 736 N N . TRP A 1 107 ? -0.306 -21.454 -6.062 1.00 21.84 107 TRP A N 1
ATOM 737 C CA . TRP A 1 107 ? -1.700 -21.074 -5.868 1.00 20.26 107 TRP A CA 1
ATOM 738 C C . TRP A 1 107 ? -1.979 -19.756 -6.580 1.00 20.49 107 TRP A C 1
ATOM 739 O O . TRP A 1 107 ? -3.017 -19.592 -7.220 1.00 21.07 107 TRP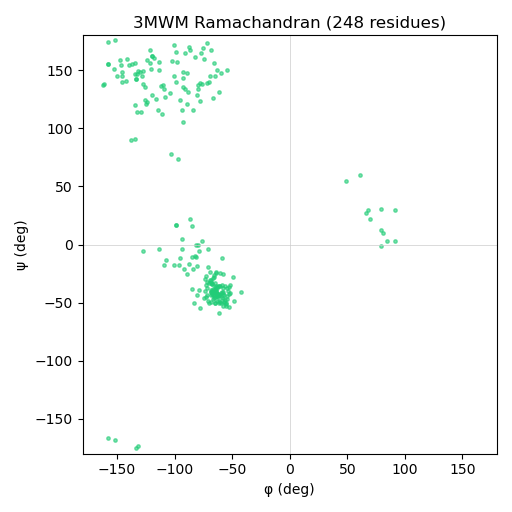 A O 1
ATOM 750 N N . ALA A 1 108 ? -1.044 -18.817 -6.453 1.00 19.69 108 ALA A N 1
ATOM 751 C CA . ALA A 1 108 ? -1.177 -17.506 -7.066 1.00 19.92 108 ALA A CA 1
ATOM 752 C C . ALA A 1 108 ? -1.133 -17.583 -8.592 1.00 20.35 108 ALA A C 1
ATOM 753 O O . ALA A 1 108 ? -1.718 -16.754 -9.282 1.00 20.53 108 ALA A O 1
ATOM 755 N N . GLU A 1 109 ? -0.444 -18.580 -9.123 1.00 20.36 109 GLU A N 1
ATOM 756 C CA . GLU A 1 109 ? -0.370 -18.712 -10.560 1.00 21.98 109 GLU A CA 1
ATOM 757 C C . GLU A 1 109 ? -1.624 -19.365 -11.111 1.00 20.62 109 GLU A C 1
ATOM 758 O O . GLU A 1 109 ? -2.179 -18.918 -12.105 1.00 19.61 109 GLU A O 1
ATOM 764 N N . ALA A 1 110 ? -2.073 -20.415 -10.435 1.00 20.78 110 ALA A N 1
ATOM 765 C CA . ALA A 1 110 ? -3.263 -21.156 -10.832 1.00 20.47 110 ALA A CA 1
ATOM 766 C C . ALA A 1 110 ? -4.526 -20.303 -10.754 1.00 20.05 110 ALA A C 1
ATOM 767 O O . ALA A 1 110 ? -5.431 -20.458 -11.572 1.00 19.61 110 ALA A O 1
ATOM 769 N N . ILE A 1 111 ? -4.588 -19.414 -9.766 1.00 18.91 111 ILE A N 1
ATOM 770 C CA . ILE A 1 111 ? -5.738 -18.528 -9.607 1.00 18.66 111 ILE A CA 1
ATOM 771 C C . ILE A 1 111 ? -5.824 -17.568 -10.783 1.00 18.07 111 ILE A C 1
ATOM 772 O O . ILE A 1 111 ? -6.892 -17.357 -11.347 1.00 20.62 111 ILE A O 1
ATOM 777 N N . ALA A 1 112 ? -4.702 -16.974 -11.150 1.00 17.39 112 ALA A N 1
ATOM 778 C CA . ALA A 1 112 ? -4.701 -16.044 -12.268 1.00 18.68 112 ALA A CA 1
ATOM 779 C C . ALA A 1 112 ? -4.922 -16.789 -13.579 1.00 19.49 112 ALA A C 1
ATOM 780 O O . ALA A 1 112 ? -5.795 -16.417 -14.380 1.00 20.35 112 ALA A O 1
ATOM 782 N N . ALA A 1 113 ? -4.131 -17.840 -13.790 1.00 19.52 113 ALA A N 1
ATOM 783 C CA . ALA A 1 113 ? -4.222 -18.642 -15.006 1.00 20.14 113 ALA A CA 1
ATOM 784 C C . ALA A 1 113 ? -5.661 -19.073 -15.240 1.00 20.24 113 ALA A C 1
ATOM 785 O O . ALA A 1 113 ? -6.172 -19.019 -16.357 1.00 21.00 113 ALA A O 1
ATOM 787 N N . GLU A 1 114 ? -6.316 -19.461 -14.159 1.00 20.79 114 GLU A N 1
ATOM 788 C CA . GLU A 1 114 ? -7.685 -19.925 -14.194 1.00 21.38 114 GLU A CA 1
ATOM 789 C C . GLU A 1 114 ? -8.725 -18.868 -14.526 1.00 21.76 114 GLU A C 1
ATOM 790 O O . GLU A 1 114 ? -9.740 -19.198 -15.120 1.00 22.78 114 GLU A O 1
ATOM 796 N N . HIS A 1 115 ? -8.516 -17.613 -14.140 1.00 21.06 115 HIS A N 1
ATOM 797 C CA . HIS A 1 115 ? -9.515 -16.599 -14.479 1.00 21.48 115 HIS A CA 1
ATOM 798 C C . HIS A 1 115 ? -9.120 -15.789 -15.713 1.00 22.38 115 HIS A C 1
ATOM 799 O O . HIS A 1 115 ? -9.654 -14.701 -15.973 1.00 22.60 115 HIS A O 1
ATOM 806 N N . GLY A 1 116 ? -8.170 -16.329 -16.468 1.00 20.89 116 GLY A N 1
ATOM 807 C CA . GLY A 1 116 ? -7.744 -15.688 -17.693 1.00 19.79 116 GLY A CA 1
ATOM 808 C C . GLY A 1 116 ? -7.045 -14.354 -17.567 1.00 20.61 116 GLY A C 1
ATOM 809 O O . GLY A 1 116 ? -7.094 -13.533 -18.501 1.00 21.03 116 GLY A O 1
ATOM 810 N N . TYR A 1 117 ? -6.394 -14.125 -16.430 1.00 18.49 117 TYR A N 1
ATOM 811 C CA . TYR A 1 117 ? -5.672 -12.879 -16.231 1.00 15.00 117 TYR A CA 1
ATOM 812 C C . TYR A 1 117 ? -4.245 -13.047 -16.730 1.00 14.22 117 TYR A C 1
ATOM 813 O O . TYR A 1 117 ? -3.668 -14.123 -16.642 1.00 15.82 117 TYR A O 1
ATOM 822 N N . VAL A 1 118 ? -3.676 -11.967 -17.235 1.00 13.92 118 VAL A N 1
ATOM 823 C CA . VAL A 1 118 ? -2.343 -11.987 -17.814 1.00 14.52 118 VAL A CA 1
ATOM 824 C C . VAL A 1 118 ? -1.428 -11.006 -17.071 1.00 14.82 118 VAL A C 1
ATOM 825 O O . VAL A 1 118 ? -1.907 -10.186 -16.305 1.00 15.11 118 VAL A O 1
ATOM 829 N N . ASN A 1 119 ? -0.120 -11.085 -17.302 1.00 17.66 119 ASN A N 1
ATOM 830 C CA . ASN A 1 119 ? 0.851 -10.217 -16.616 1.00 19.71 119 ASN A CA 1
ATOM 831 C C . ASN A 1 119 ? 0.580 -10.220 -15.117 1.00 18.06 119 ASN A C 1
ATOM 832 O O . ASN A 1 119 ? 0.399 -9.172 -14.509 1.00 17.14 119 ASN A O 1
ATOM 837 N N . VAL A 1 120 ? 0.549 -11.410 -14.536 1.00 15.94 120 VAL A N 1
ATOM 838 C CA . VAL A 1 120 ? 0.278 -11.564 -13.124 1.00 15.65 120 VAL A CA 1
ATOM 839 C C . VAL A 1 120 ? 1.399 -11.046 -12.240 1.00 14.66 120 VAL A C 1
ATOM 840 O O . VAL A 1 120 ? 2.577 -11.135 -12.581 1.00 15.93 120 VAL A O 1
ATOM 844 N N . ALA A 1 121 ? 1.007 -10.497 -11.103 1.00 11.96 121 ALA A N 1
ATOM 845 C CA . ALA A 1 121 ? 1.934 -9.987 -10.108 1.00 11.70 121 ALA A CA 1
ATOM 846 C C . ALA A 1 121 ? 1.201 -10.176 -8.791 1.00 11.09 121 ALA A C 1
ATOM 847 O O . ALA A 1 121 ? -0.028 -10.067 -8.717 1.00 8.21 121 ALA A O 1
ATOM 849 N N . HIS A 1 122 ? 1.931 -10.477 -7.739 1.00 10.91 122 HIS A N 1
ATOM 850 C CA . HIS A 1 122 ? 1.232 -10.654 -6.485 1.00 12.57 122 HIS A CA 1
ATOM 851 C C . HIS A 1 122 ? 1.983 -9.986 -5.370 1.00 11.63 122 HIS A C 1
ATOM 852 O O . HIS A 1 122 ? 3.187 -9.763 -5.468 1.00 11.55 122 HIS A O 1
ATOM 859 N N . THR A 1 123 ? 1.261 -9.631 -4.319 1.00 11.33 123 THR A N 1
ATOM 860 C CA . THR A 1 123 ? 1.917 -9.059 -3.163 1.00 11.91 123 THR A CA 1
ATOM 861 C C . THR A 1 123 ? 1.512 -9.885 -1.953 1.00 10.03 123 THR A C 1
ATOM 862 O O . THR A 1 123 ? 0.329 -10.114 -1.686 1.00 10.80 123 THR A O 1
ATOM 866 N N . VAL A 1 124 ? 2.519 -10.382 -1.256 1.00 9.77 124 VAL A N 1
ATOM 867 C CA . VAL A 1 124 ? 2.310 -11.192 -0.071 1.00 9.99 124 VAL A CA 1
ATOM 868 C C . VAL A 1 124 ? 3.252 -10.721 1.028 1.00 11.77 124 VAL A C 1
ATOM 869 O O . VAL A 1 124 ? 4.462 -10.735 0.843 1.00 13.01 124 VAL A O 1
ATOM 873 N N . GLU A 1 125 ? 2.698 -10.280 2.157 1.00 12.99 125 GLU A N 1
ATOM 874 C CA . GLU A 1 125 ? 3.509 -9.831 3.289 1.00 12.63 125 GLU A CA 1
ATOM 875 C C . GLU A 1 125 ? 2.803 -10.202 4.609 1.00 12.27 125 GLU A C 1
ATOM 876 O O . GLU A 1 125 ? 1.566 -10.105 4.731 1.00 10.13 125 GLU A O 1
ATOM 882 N N . ILE A 1 126 ? 3.593 -10.649 5.585 1.00 11.11 126 ILE A N 1
ATOM 883 C CA . ILE A 1 126 ? 3.067 -11.022 6.891 1.00 11.19 126 ILE A CA 1
ATOM 884 C C . ILE A 1 126 ? 3.509 -9.962 7.911 1.00 10.68 126 ILE A C 1
ATOM 885 O O . ILE A 1 126 ? 4.693 -9.654 8.035 1.00 10.72 126 ILE A O 1
ATOM 890 N N . PHE A 1 127 ? 2.545 -9.409 8.638 1.00 10.03 127 PHE A N 1
ATOM 891 C CA . PHE A 1 127 ? 2.814 -8.386 9.639 1.00 9.53 127 PHE A CA 1
ATOM 892 C C . PHE A 1 127 ? 2.591 -8.929 11.028 1.00 8.55 127 PHE A C 1
ATOM 893 O O . PHE A 1 127 ? 1.623 -9.626 11.278 1.00 9.93 127 PHE A O 1
ATOM 901 N N . GLY A 1 128 ? 3.488 -8.602 11.940 1.00 8.58 128 GLY A N 1
ATOM 902 C CA . GLY A 1 128 ? 3.316 -9.035 13.306 1.00 8.06 128 GLY A CA 1
ATOM 903 C C . GLY A 1 128 ? 4.111 -8.133 14.219 1.00 8.94 128 GLY A C 1
ATOM 904 O O . GLY A 1 128 ? 4.591 -7.064 13.821 1.00 7.64 128 GLY A O 1
ATOM 905 N N . THR A 1 129 ? 4.274 -8.579 15.453 1.00 10.55 129 THR A N 1
ATOM 906 C CA . THR A 1 129 ? 5.031 -7.817 16.430 1.00 12.20 129 THR A CA 1
ATOM 907 C C . THR A 1 129 ? 6.042 -8.767 17.023 1.00 12.46 129 THR A C 1
ATOM 908 O O . THR A 1 129 ? 5.660 -9.736 17.690 1.00 11.21 129 THR A O 1
ATOM 912 N N . CYS A 1 130 ? 7.320 -8.499 16.767 1.00 12.89 130 CYS A N 1
ATOM 913 C CA . CYS A 1 130 ? 8.398 -9.338 17.277 1.00 15.54 130 CYS A CA 1
ATOM 914 C C . CYS A 1 130 ? 8.466 -9.262 18.800 1.00 17.37 130 CYS A C 1
ATOM 915 O O . CYS A 1 130 ? 8.021 -8.288 19.399 1.00 17.90 130 CYS A O 1
ATOM 918 N N . ALA A 1 131 ? 9.031 -10.297 19.412 1.00 19.88 131 ALA A N 1
ATOM 919 C CA . ALA A 1 131 ? 9.154 -10.388 20.866 1.00 21.62 131 ALA A CA 1
ATOM 920 C C . ALA A 1 131 ? 9.717 -9.119 21.488 1.00 23.10 131 ALA A C 1
ATOM 921 O O . ALA A 1 131 ? 9.162 -8.589 22.460 1.00 22.29 131 ALA A O 1
ATOM 923 N N . ASP A 1 132 ? 10.816 -8.627 20.927 1.00 24.39 132 ASP A N 1
ATOM 924 C CA . ASP A 1 132 ? 11.430 -7.432 21.471 1.00 26.92 132 ASP A CA 1
ATOM 925 C C . ASP A 1 132 ? 10.425 -6.314 21.601 1.00 26.06 132 ASP A C 1
ATOM 926 O O . ASP A 1 132 ? 10.248 -5.748 22.667 1.00 27.16 132 ASP A O 1
ATOM 931 N N . CYS A 1 133 ? 9.748 -5.995 20.517 1.00 26.97 133 CYS A N 1
ATOM 932 C CA . CYS A 1 133 ? 8.765 -4.935 20.578 1.00 26.57 133 CYS A CA 1
ATOM 933 C C . CYS A 1 133 ? 7.565 -5.312 21.440 1.00 26.68 133 CYS A C 1
ATOM 934 O O . CYS A 1 133 ? 6.996 -4.456 22.116 1.00 27.53 133 CYS A O 1
ATOM 937 N N . ALA A 1 134 ? 7.193 -6.588 21.426 1.00 25.82 134 ALA A N 1
ATOM 938 C CA . ALA A 1 134 ? 6.062 -7.059 22.214 1.00 26.34 134 ALA A CA 1
ATOM 939 C C . ALA A 1 134 ? 6.150 -6.586 23.675 1.00 26.97 134 ALA A C 1
ATOM 940 O O . ALA A 1 134 ? 5.125 -6.418 24.337 1.00 25.68 134 ALA A O 1
ATOM 942 N N . GLY A 1 135 ? 7.372 -6.373 24.168 1.00 28.56 135 GLY A N 1
ATOM 943 C CA . GLY A 1 135 ? 7.564 -5.880 25.530 1.00 30.64 135 GLY A CA 1
ATOM 944 C C . GLY A 1 135 ? 7.912 -4.392 25.512 1.00 32.46 135 GLY A C 1
ATOM 945 O O . GLY A 1 135 ? 9.077 -4.019 25.658 1.00 31.75 135 GLY A O 1
ATOM 946 N N . ALA A 1 136 ? 6.903 -3.540 25.320 1.00 34.91 136 ALA A N 1
ATOM 947 C CA . ALA A 1 136 ? 7.100 -2.092 25.255 1.00 37.44 136 ALA A CA 1
ATOM 948 C C . ALA A 1 136 ? 6.701 -1.347 26.537 1.00 39.35 136 ALA A C 1
ATOM 949 O O . ALA A 1 136 ? 5.689 -0.602 26.504 1.00 39.91 136 ALA A O 1
ATOM 951 N N . ARG B 1 11 ? 17.747 15.548 46.208 1.00 44.06 11 ARG B N 1
ATOM 952 C CA . ARG B 1 11 ? 18.393 16.135 45.001 1.00 44.41 11 ARG B CA 1
ATOM 953 C C . ARG B 1 11 ? 19.439 15.198 44.411 1.00 44.99 11 ARG B C 1
ATOM 954 O O . ARG B 1 11 ? 19.477 14.981 43.195 1.00 45.99 11 ARG B O 1
ATOM 956 N N . ALA B 1 12 ? 20.294 14.648 45.271 1.00 44.53 12 ALA B N 1
ATOM 957 C CA . ALA B 1 12 ? 21.352 13.742 44.825 1.00 42.65 12 ALA B CA 1
ATOM 958 C C . ALA B 1 12 ? 20.847 12.322 44.635 1.00 41.07 12 ALA B C 1
ATOM 959 O O . ALA B 1 12 ? 21.562 11.474 44.107 1.00 42.05 12 ALA B O 1
ATOM 961 N N . THR B 1 13 ? 19.622 12.054 45.072 1.00 39.38 13 THR B N 1
ATOM 962 C CA . THR B 1 13 ? 19.048 10.727 44.907 1.00 36.89 13 THR B CA 1
ATOM 963 C C . THR B 1 13 ? 18.266 10.714 43.577 1.00 36.61 13 THR B C 1
ATOM 964 O O . THR B 1 13 ? 18.012 9.654 42.995 1.00 36.00 13 THR B O 1
ATOM 968 N N . ARG B 1 14 ? 17.898 11.904 43.099 1.00 35.04 14 ARG B N 1
ATOM 969 C CA . ARG B 1 14 ? 17.193 12.042 41.824 1.00 34.68 14 ARG B CA 1
ATOM 970 C C . ARG B 1 14 ? 18.288 12.065 40.775 1.00 33.62 14 ARG B C 1
ATOM 971 O O . ARG B 1 14 ? 18.151 11.503 39.685 1.00 34.47 14 ARG B O 1
ATOM 973 N N . GLN B 1 15 ? 19.384 12.723 41.134 1.00 31.28 15 GLN B N 1
ATOM 974 C CA . GLN B 1 15 ? 20.543 12.845 40.270 1.00 30.14 15 GLN B CA 1
ATOM 975 C C . GLN B 1 15 ? 21.103 11.448 40.023 1.00 27.95 15 GLN B C 1
ATOM 976 O O . GLN B 1 15 ? 21.450 11.082 38.899 1.00 27.11 15 GLN B O 1
ATOM 982 N N . ARG B 1 16 ? 21.174 10.676 41.101 1.00 24.92 16 ARG B N 1
ATOM 983 C CA . ARG B 1 16 ? 21.698 9.322 41.071 1.00 22.69 16 ARG B CA 1
ATOM 984 C C . ARG B 1 16 ? 20.845 8.383 40.217 1.00 21.63 16 ARG B C 1
ATOM 985 O O . ARG B 1 16 ? 21.366 7.548 39.475 1.00 20.76 16 ARG B O 1
ATOM 993 N N . ALA B 1 17 ? 19.530 8.530 40.320 1.00 20.33 17 ALA B N 1
ATOM 994 C CA . ALA B 1 17 ? 18.611 7.691 39.561 1.00 19.14 17 ALA B CA 1
ATOM 995 C C . ALA B 1 17 ? 18.733 7.972 38.074 1.00 18.00 17 ALA B C 1
ATOM 996 O O . ALA B 1 17 ? 18.666 7.050 37.265 1.00 17.83 17 ALA B O 1
ATOM 998 N N . ALA B 1 18 ? 18.912 9.245 37.724 1.00 15.69 18 ALA B N 1
ATOM 999 C CA . ALA B 1 18 ? 19.053 9.648 36.334 1.00 15.11 18 ALA B CA 1
ATOM 1000 C C . ALA B 1 18 ? 20.315 9.076 35.692 1.00 15.81 18 ALA B C 1
ATOM 1001 O O . ALA B 1 18 ? 20.285 8.572 34.556 1.00 15.74 18 ALA B O 1
ATOM 1003 N N . VAL B 1 19 ? 21.427 9.156 36.415 1.00 15.36 19 VAL B N 1
ATOM 1004 C CA . VAL B 1 19 ? 22.685 8.638 35.899 1.00 15.97 19 VAL B CA 1
ATOM 1005 C C . VAL B 1 19 ? 22.555 7.143 35.665 1.00 16.22 19 VAL B C 1
ATOM 1006 O O . VAL B 1 19 ? 23.006 6.622 34.643 1.00 16.90 19 VAL B O 1
ATOM 1010 N N . SER B 1 20 ? 21.936 6.469 36.626 1.00 15.83 20 SER B N 1
ATOM 1011 C CA . SER B 1 20 ? 21.734 5.034 36.564 1.00 17.56 20 SER B CA 1
ATOM 1012 C C . SER B 1 20 ? 20.818 4.660 35.400 1.00 17.74 20 SER B C 1
ATOM 1013 O O . SER B 1 20 ? 21.022 3.640 34.746 1.00 16.75 20 SER B O 1
ATOM 1016 N N . ALA B 1 21 ? 19.807 5.491 35.156 1.00 16.77 21 ALA B N 1
ATOM 1017 C CA . ALA B 1 21 ? 18.875 5.267 34.059 1.00 16.81 21 ALA B CA 1
ATOM 1018 C C . ALA B 1 21 ? 19.573 5.542 32.729 1.00 16.06 21 ALA B C 1
ATOM 1019 O O . ALA B 1 21 ? 19.257 4.917 31.715 1.00 16.90 21 ALA B O 1
ATOM 1021 N N . ALA B 1 22 ? 20.506 6.489 32.726 1.00 14.91 22 ALA B N 1
ATOM 1022 C CA . ALA B 1 22 ? 21.254 6.786 31.508 1.00 14.82 22 ALA B CA 1
ATOM 1023 C C . ALA B 1 22 ? 22.087 5.556 31.121 1.00 14.34 22 ALA B C 1
ATOM 1024 O O . ALA B 1 22 ? 22.171 5.198 29.952 1.00 13.39 22 ALA B O 1
ATOM 1026 N N . LEU B 1 23 ? 22.699 4.916 32.115 1.00 14.70 23 LEU B N 1
ATOM 1027 C CA . LEU B 1 23 ? 23.519 3.720 31.892 1.00 15.78 23 LEU B CA 1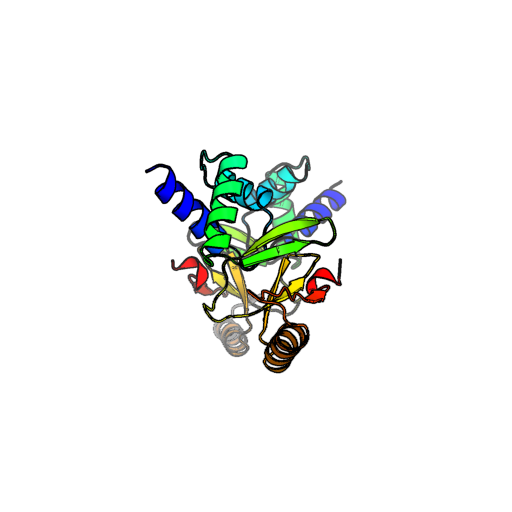
ATOM 1028 C C . LEU B 1 23 ? 22.728 2.512 31.403 1.00 16.01 23 LEU B C 1
ATOM 1029 O O . LEU B 1 23 ? 23.272 1.632 30.726 1.00 14.91 23 LEU B O 1
ATOM 1034 N N . GLN B 1 24 ? 21.452 2.461 31.760 1.00 16.93 24 GLN B N 1
ATOM 1035 C CA . GLN B 1 24 ? 20.614 1.346 31.361 1.00 18.42 24 GLN B CA 1
ATOM 1036 C C . GLN B 1 24 ? 20.069 1.479 29.936 1.00 21.15 24 GLN B C 1
ATOM 1037 O O . GLN B 1 24 ? 19.364 0.595 29.451 1.00 22.94 24 GLN B O 1
ATOM 1043 N N . GLU B 1 25 ? 20.421 2.573 29.262 1.00 21.96 25 GLU B N 1
ATOM 1044 C CA . GLU B 1 25 ? 19.990 2.804 27.894 1.00 22.97 25 GLU B CA 1
ATOM 1045 C C . GLU B 1 25 ? 21.021 2.366 26.868 1.00 24.19 25 GLU B C 1
ATOM 1046 O O . GLU B 1 25 ? 20.699 2.218 25.690 1.00 24.44 25 GLU B O 1
ATOM 1052 N N . VAL B 1 26 ? 22.263 2.185 27.312 1.00 25.00 26 VAL B N 1
ATOM 1053 C CA . VAL B 1 26 ? 23.352 1.739 26.436 1.00 25.69 26 VAL B CA 1
ATOM 1054 C C . VAL B 1 26 ? 23.896 0.392 26.910 1.00 27.24 26 VAL B C 1
ATOM 1055 O O . VAL B 1 26 ? 23.697 -0.003 28.066 1.00 26.23 26 VAL B O 1
ATOM 1059 N N . GLU B 1 27 ? 24.581 -0.316 26.015 1.00 28.46 27 GLU B N 1
ATOM 1060 C CA . GLU B 1 27 ? 25.168 -1.611 26.361 1.00 29.59 27 GLU B CA 1
ATOM 1061 C C . GLU B 1 27 ? 26.692 -1.546 26.339 1.00 27.46 27 GLU B C 1
ATOM 1062 O O . GLU B 1 27 ? 27.379 -2.507 26.681 1.00 28.22 27 GLU B O 1
ATOM 1068 N N . GLU B 1 28 ? 27.216 -0.397 25.945 1.00 23.96 28 GLU B N 1
ATOM 1069 C CA . GLU B 1 28 ? 28.646 -0.223 25.891 1.00 22.89 28 GLU B CA 1
ATOM 1070 C C . GLU B 1 28 ? 29.159 0.506 27.124 1.00 20.80 28 GLU B C 1
ATOM 1071 O O . GLU B 1 28 ? 28.394 1.084 27.896 1.00 21.69 28 GLU B O 1
ATOM 1077 N N . PHE B 1 29 ? 30.467 0.459 27.304 1.00 16.12 29 PHE B N 1
ATOM 1078 C CA . PHE B 1 29 ? 31.095 1.179 28.382 1.00 13.99 29 PHE B CA 1
ATOM 1079 C C . PHE B 1 29 ? 31.111 2.618 27.841 1.00 14.16 29 PHE B C 1
ATOM 1080 O O . PHE B 1 29 ? 31.342 2.822 26.646 1.00 14.68 29 PHE B O 1
ATOM 1088 N N . ARG B 1 30 ? 30.824 3.605 28.685 1.00 13.36 30 ARG B N 1
ATOM 1089 C CA . ARG B 1 30 ? 30.840 4.999 28.239 1.00 12.05 30 ARG B CA 1
ATOM 1090 C C . ARG B 1 30 ? 31.587 5.869 29.248 1.00 11.53 30 ARG B C 1
ATOM 1091 O O . ARG B 1 30 ? 31.471 5.672 30.463 1.00 9.30 30 ARG B O 1
ATOM 1099 N N . SER B 1 31 ? 32.331 6.844 28.737 1.00 9.56 31 SER B N 1
ATOM 1100 C CA . SER B 1 31 ? 33.079 7.752 29.589 1.00 8.23 31 SER B CA 1
ATOM 1101 C C . SER B 1 31 ? 32.051 8.610 30.318 1.00 8.71 31 SER B C 1
ATOM 1102 O O . SER B 1 31 ? 30.868 8.582 29.969 1.00 8.86 31 SER B O 1
ATOM 1105 N N . ALA B 1 32 ? 32.477 9.348 31.340 1.00 10.03 32 ALA B N 1
ATOM 1106 C CA . ALA B 1 32 ? 31.551 10.198 32.089 1.00 9.80 32 ALA B CA 1
ATOM 1107 C C . ALA B 1 32 ? 31.088 11.300 31.144 1.00 10.46 32 ALA B C 1
ATOM 1108 O O . ALA B 1 32 ? 29.911 11.626 31.078 1.00 9.76 32 ALA B O 1
ATOM 1110 N N . GLN B 1 33 ? 32.030 11.855 30.391 1.00 13.56 33 GLN B N 1
ATOM 1111 C CA . GLN B 1 33 ? 31.714 12.905 29.420 1.00 16.69 33 GLN B CA 1
ATOM 1112 C C . GLN B 1 33 ? 30.591 12.456 28.472 1.00 15.66 33 GLN B C 1
ATOM 1113 O O . GLN B 1 33 ? 29.665 13.217 28.176 1.00 14.86 33 GLN B O 1
ATOM 1119 N N . GLU B 1 34 ? 30.664 11.211 28.013 1.00 14.98 34 GLU B N 1
ATOM 1120 C CA . GLU B 1 34 ? 29.640 10.696 27.112 1.00 15.27 34 GLU B CA 1
ATOM 1121 C C . GLU B 1 34 ? 28.300 10.555 27.804 1.00 13.26 34 GLU B C 1
ATOM 1122 O O . GLU B 1 34 ? 27.273 10.907 27.240 1.00 13.30 34 GLU B O 1
ATOM 1128 N N . LEU B 1 35 ? 28.300 10.051 29.028 1.00 12.82 35 LEU B N 1
ATOM 1129 C CA . LEU B 1 35 ? 27.044 9.911 29.744 1.00 13.56 35 LEU B CA 1
ATOM 1130 C C . LEU B 1 35 ? 26.486 11.299 29.981 1.00 12.60 35 LEU B C 1
ATOM 1131 O O . LEU B 1 35 ? 25.294 11.528 29.831 1.00 11.51 35 LEU B O 1
ATOM 1136 N N . HIS B 1 36 ? 27.351 12.232 30.351 1.00 12.25 36 HIS B N 1
ATOM 1137 C CA . HIS B 1 36 ? 26.900 13.594 30.577 1.00 14.00 36 HIS B CA 1
ATOM 1138 C C . HIS B 1 36 ? 26.189 14.071 29.306 1.00 14.43 36 HIS B C 1
ATOM 1139 O O . HIS B 1 36 ? 25.072 14.575 29.364 1.00 13.92 36 HIS B O 1
ATOM 1146 N N . ASP B 1 37 ? 26.835 13.897 28.157 1.00 15.29 37 ASP B N 1
ATOM 1147 C CA . ASP B 1 37 ? 26.231 14.313 26.902 1.00 15.50 37 ASP B CA 1
ATOM 1148 C C . ASP B 1 37 ? 24.868 13.657 26.695 1.00 15.64 37 ASP B C 1
ATOM 1149 O O . ASP B 1 37 ? 23.958 14.291 26.167 1.00 16.28 37 ASP B O 1
ATOM 1154 N N . MET B 1 38 ? 24.708 12.407 27.124 1.00 14.58 38 MET B N 1
ATOM 1155 C CA . MET B 1 38 ? 23.422 11.728 26.969 1.00 15.66 38 MET B CA 1
ATOM 1156 C C . MET B 1 38 ? 22.362 12.367 27.861 1.00 16.59 38 MET B C 1
ATOM 1157 O O . MET B 1 38 ? 21.210 12.533 27.458 1.00 16.17 38 MET B O 1
ATOM 1162 N N . LEU B 1 39 ? 22.747 12.710 29.085 1.00 16.93 39 LEU B N 1
ATOM 1163 C CA . LEU B 1 39 ? 21.826 13.348 30.013 1.00 17.85 39 LEU B CA 1
ATOM 1164 C C . LEU B 1 39 ? 21.497 14.751 29.500 1.00 19.14 39 LEU B C 1
ATOM 1165 O O . LEU B 1 39 ? 20.360 15.213 29.583 1.00 20.25 39 LEU B O 1
ATOM 1170 N N . LYS B 1 40 ? 22.497 15.425 28.954 1.00 19.97 40 LYS B N 1
ATOM 1171 C CA . LYS B 1 40 ? 22.288 16.758 28.429 1.00 22.16 40 LYS B CA 1
ATOM 1172 C C . LYS B 1 40 ? 21.323 16.712 27.268 1.00 22.73 40 LYS B C 1
ATOM 1173 O O . LYS B 1 40 ? 20.690 17.707 26.955 1.00 21.91 40 LYS B O 1
ATOM 1179 N N . HIS B 1 41 ? 21.203 15.564 26.617 1.00 24.02 41 HIS B N 1
ATOM 1180 C CA . HIS B 1 41 ? 20.289 15.494 25.491 1.00 27.12 41 HIS B CA 1
ATOM 1181 C C . HIS B 1 41 ? 18.865 15.218 25.926 1.00 26.62 41 HIS B C 1
ATOM 1182 O O . HIS B 1 41 ? 17.925 15.500 25.192 1.00 26.63 41 HIS B O 1
ATOM 1189 N N . LYS B 1 42 ? 18.711 14.668 27.123 1.00 26.70 42 LYS B N 1
ATOM 1190 C CA . LYS B 1 42 ? 17.390 14.371 27.668 1.00 27.07 42 LYS B CA 1
ATOM 1191 C C . LYS B 1 42 ? 16.808 15.649 28.260 1.00 27.09 42 LYS B C 1
ATOM 1192 O O . LYS B 1 42 ? 15.634 15.699 28.634 1.00 27.18 42 LYS B O 1
ATOM 1198 N N . GLY B 1 43 ? 17.646 16.672 28.374 1.00 26.32 43 GLY B N 1
ATOM 1199 C CA . GLY B 1 43 ? 17.188 17.914 28.956 1.00 26.52 43 GLY B CA 1
ATOM 1200 C C . GLY B 1 43 ? 17.440 17.925 30.448 1.00 26.81 43 GLY B C 1
ATOM 1201 O O . GLY B 1 43 ? 16.696 18.530 31.219 1.00 27.40 43 GLY B O 1
ATOM 1202 N N . ASP B 1 44 ? 18.476 17.219 30.875 1.00 27.20 44 ASP B N 1
ATOM 1203 C CA . ASP B 1 44 ? 18.817 17.213 32.289 1.00 27.76 44 ASP B CA 1
ATOM 1204 C C . ASP B 1 44 ? 19.842 18.307 32.538 1.00 27.15 44 ASP B C 1
ATOM 1205 O O . ASP B 1 44 ? 20.782 18.470 31.770 1.00 26.24 44 ASP B O 1
ATOM 1210 N N . ALA B 1 45 ? 19.660 19.066 33.607 1.00 27.56 45 ALA B N 1
ATOM 1211 C CA . ALA B 1 45 ? 20.604 20.132 33.918 1.00 29.49 45 ALA B CA 1
ATOM 1212 C C . ALA B 1 45 ? 21.605 19.631 34.949 1.00 29.29 45 ALA B C 1
ATOM 1213 O O . ALA B 1 45 ? 21.541 20.000 36.120 1.00 31.54 45 ALA B O 1
ATOM 1215 N N . VAL B 1 46 ? 22.523 18.779 34.522 1.00 28.25 46 VAL B N 1
ATOM 1216 C CA . VAL B 1 46 ? 23.511 18.246 35.443 1.00 26.72 46 VAL B CA 1
ATOM 1217 C C . VAL B 1 46 ? 24.889 18.506 34.876 1.00 25.06 46 VAL B C 1
ATOM 1218 O O . VAL B 1 46 ? 25.122 18.306 33.689 1.00 25.33 46 VAL B O 1
ATOM 1222 N N . GLY B 1 47 ? 25.796 18.967 35.730 1.00 23.84 47 GLY B N 1
ATOM 1223 C CA . GLY B 1 47 ? 27.152 19.237 35.293 1.00 20.66 47 GLY B CA 1
ATOM 1224 C C . GLY B 1 47 ? 27.990 17.979 35.269 1.00 18.91 47 GLY B C 1
ATOM 1225 O O . GLY B 1 47 ? 27.641 16.978 35.903 1.00 19.50 47 GLY B O 1
ATOM 1226 N N . LEU B 1 48 ? 29.101 18.039 34.540 1.00 16.88 48 LEU B N 1
ATOM 1227 C CA . LEU B 1 48 ? 30.017 16.919 34.393 1.00 14.27 48 LEU B CA 1
ATOM 1228 C C . LEU B 1 48 ? 30.552 16.402 35.730 1.00 14.01 48 LEU B C 1
ATOM 1229 O O . LEU B 1 48 ? 30.638 15.190 35.953 1.00 14.07 48 LEU B O 1
ATOM 1234 N N . THR B 1 49 ? 30.918 17.319 36.615 1.00 12.99 49 THR B N 1
ATOM 1235 C CA . THR B 1 49 ? 31.451 16.938 37.921 1.00 11.56 49 THR B CA 1
ATOM 1236 C C . THR B 1 49 ? 30.451 16.026 38.607 1.00 11.24 49 THR B C 1
ATOM 1237 O O . THR B 1 49 ? 30.795 14.924 39.046 1.00 10.48 49 THR B O 1
ATOM 1241 N N . THR B 1 50 ? 29.206 16.486 38.696 1.00 9.38 50 THR B N 1
ATOM 1242 C CA . THR B 1 50 ? 28.176 15.696 39.342 1.00 8.43 50 THR B CA 1
ATOM 1243 C C . THR B 1 50 ? 28.099 14.318 38.704 1.00 8.30 50 THR B C 1
ATOM 1244 O O . THR B 1 50 ? 28.048 13.315 39.401 1.00 8.17 50 THR B O 1
ATOM 1248 N N . VAL B 1 51 ? 28.092 14.273 37.375 1.00 6.87 51 VAL B N 1
ATOM 1249 C CA . VAL B 1 51 ? 28.002 13.008 36.670 1.00 7.48 51 VAL B CA 1
ATOM 1250 C C . VAL B 1 51 ? 29.186 12.105 36.983 1.00 9.49 51 VAL B C 1
ATOM 1251 O O . VAL B 1 51 ? 29.014 10.923 37.313 1.00 9.72 51 VAL B O 1
ATOM 1255 N N . TYR B 1 52 ? 30.385 12.668 36.886 1.00 11.26 52 TYR B N 1
ATOM 1256 C CA . TYR B 1 52 ? 31.607 11.926 37.164 1.00 13.71 52 TYR B CA 1
ATOM 1257 C C . TYR B 1 52 ? 31.512 11.378 38.579 1.00 14.69 52 TYR B C 1
ATOM 1258 O O . TYR B 1 52 ? 31.706 10.188 38.798 1.00 15.80 52 TYR B O 1
ATOM 1267 N N . ARG B 1 53 ? 31.167 12.247 39.522 1.00 15.07 53 ARG B N 1
ATOM 1268 C CA . ARG B 1 53 ? 31.035 11.875 40.926 1.00 16.32 53 ARG B CA 1
ATOM 1269 C C . ARG B 1 53 ? 30.024 10.763 41.203 1.00 15.73 53 ARG B C 1
ATOM 1270 O O . ARG B 1 53 ? 30.268 9.866 42.007 1.00 16.73 53 ARG B O 1
ATOM 1278 N N . THR B 1 54 ? 28.876 10.834 40.551 1.00 14.64 54 THR B N 1
ATOM 1279 C CA . THR B 1 54 ? 27.848 9.848 40.777 1.00 13.16 54 THR B CA 1
ATOM 1280 C C . THR B 1 54 ? 28.296 8.482 40.297 1.00 13.28 54 THR B C 1
ATOM 1281 O O . THR B 1 54 ? 28.090 7.480 40.978 1.00 14.88 54 THR B O 1
ATOM 1285 N N . LEU B 1 55 ? 28.914 8.441 39.128 1.00 12.34 55 LEU B N 1
ATOM 1286 C CA . LEU B 1 55 ? 29.412 7.182 38.599 1.00 11.71 55 LEU B CA 1
ATOM 1287 C C . LEU B 1 55 ? 30.480 6.592 39.518 1.00 11.51 55 LEU B C 1
ATOM 1288 O O . LEU B 1 55 ? 30.465 5.400 39.812 1.00 11.64 55 LEU B O 1
ATOM 1293 N N . GLN B 1 56 ? 31.412 7.422 39.964 1.00 12.03 56 GLN B N 1
ATOM 1294 C CA . GLN B 1 56 ? 32.466 6.942 40.839 1.00 14.46 56 GLN B CA 1
ATOM 1295 C C . GLN B 1 56 ? 31.863 6.354 42.102 1.00 14.44 56 GLN B C 1
ATOM 1296 O O . GLN B 1 56 ? 32.372 5.365 42.638 1.00 13.48 56 GLN B O 1
ATOM 1302 N N . SER B 1 57 ? 30.763 6.956 42.552 1.00 12.24 57 SER B N 1
ATOM 1303 C CA . SER B 1 57 ? 30.054 6.489 43.731 1.00 11.15 57 SER B CA 1
ATOM 1304 C C . SER B 1 57 ? 29.366 5.171 43.397 1.00 11.34 57 SER B C 1
ATOM 1305 O O . SER B 1 57 ? 29.483 4.210 44.146 1.00 12.39 57 SER B O 1
ATOM 1308 N N . LEU B 1 58 ? 28.651 5.127 42.272 1.00 12.09 58 LEU B N 1
ATOM 1309 C CA . LEU B 1 58 ? 27.975 3.899 41.842 1.00 11.88 58 LEU B CA 1
ATOM 1310 C C . LEU B 1 58 ? 28.988 2.758 41.686 1.00 11.81 58 LEU B C 1
ATOM 1311 O O . LEU B 1 58 ? 28.701 1.616 42.022 1.00 11.77 58 LEU B O 1
ATOM 1316 N N . ALA B 1 59 ? 30.182 3.070 41.195 1.00 12.69 59 ALA B N 1
ATOM 1317 C CA . ALA B 1 59 ? 31.213 2.044 41.023 1.00 13.38 59 ALA B CA 1
ATOM 1318 C C . ALA B 1 59 ? 31.624 1.506 42.391 1.00 15.58 59 ALA B C 1
ATOM 1319 O O . ALA B 1 59 ? 31.655 0.287 42.610 1.00 15.67 59 ALA B O 1
ATOM 1321 N N . ASP B 1 60 ? 31.941 2.418 43.311 1.00 16.41 60 ASP B N 1
ATOM 1322 C CA . ASP B 1 60 ? 32.333 2.024 44.663 1.00 16.90 60 ASP B CA 1
ATOM 1323 C C . ASP B 1 60 ? 31.269 1.126 45.289 1.00 14.78 60 ASP B C 1
ATOM 1324 O O . ASP B 1 60 ? 31.592 0.191 46.010 1.00 13.56 60 ASP B O 1
ATOM 1329 N N . ALA B 1 61 ? 30.000 1.414 45.010 1.00 13.38 61 ALA B N 1
ATOM 1330 C CA . ALA B 1 61 ? 28.912 0.616 45.558 1.00 13.52 61 ALA B CA 1
ATOM 1331 C C . ALA B 1 61 ? 28.696 -0.709 44.810 1.00 15.22 61 ALA B C 1
ATOM 1332 O O . ALA B 1 61 ? 27.889 -1.534 45.233 1.00 15.67 61 ALA B O 1
ATOM 1334 N N . GLY B 1 62 ? 29.417 -0.917 43.709 1.00 15.76 62 GLY B N 1
ATOM 1335 C CA . GLY B 1 62 ? 29.269 -2.149 42.954 1.00 15.02 62 GLY B CA 1
ATOM 1336 C C . GLY B 1 62 ? 28.064 -2.135 42.035 1.00 16.21 62 GLY B C 1
ATOM 1337 O O . GLY B 1 62 ? 27.710 -3.155 41.448 1.00 17.52 62 GLY B O 1
ATOM 1338 N N . GLU B 1 63 ? 27.438 -0.972 41.884 1.00 16.28 63 GLU B N 1
ATOM 1339 C CA . GLU B 1 63 ? 26.260 -0.848 41.033 1.00 15.99 63 GLU B CA 1
ATOM 1340 C C . GLU B 1 63 ? 26.569 -0.625 39.537 1.00 14.42 63 GLU B C 1
ATOM 1341 O O . GLU B 1 63 ? 25.677 -0.694 38.710 1.00 12.62 63 GLU B O 1
ATOM 1347 N N . VAL B 1 64 ? 27.829 -0.345 39.204 1.00 13.88 64 VAL B N 1
ATOM 1348 C CA . VAL B 1 64 ? 28.266 -0.187 37.804 1.00 14.14 64 VAL B CA 1
ATOM 1349 C C . VAL B 1 64 ? 29.742 -0.561 37.783 1.00 13.34 64 VAL B C 1
ATOM 1350 O O . VAL B 1 64 ? 30.444 -0.396 38.790 1.00 12.85 64 VAL B O 1
ATOM 1354 N N . ASP B 1 65 ? 30.214 -1.062 36.651 1.00 12.10 65 ASP B N 1
ATOM 1355 C CA . ASP B 1 65 ? 31.617 -1.424 36.550 1.00 13.02 65 ASP B CA 1
ATOM 1356 C C . ASP B 1 65 ? 32.430 -0.350 35.827 1.00 13.35 65 ASP B C 1
ATOM 1357 O O . ASP B 1 65 ? 31.940 0.340 34.924 1.00 13.94 65 ASP B O 1
ATOM 1362 N N . VAL B 1 66 ? 33.671 -0.182 36.262 1.00 12.94 66 VAL B N 1
ATOM 1363 C CA . VAL B 1 66 ? 34.543 0.819 35.679 1.00 12.81 66 VAL B CA 1
ATOM 1364 C C . VAL B 1 66 ? 35.756 0.129 35.112 1.00 12.43 66 VAL B C 1
ATOM 1365 O O . VAL B 1 66 ? 36.182 -0.898 35.607 1.00 10.69 66 VAL B O 1
ATOM 1369 N N . LEU B 1 67 ? 36.334 0.718 34.082 1.00 13.03 67 LEU B N 1
ATOM 1370 C CA . LEU B 1 67 ? 37.467 0.101 33.454 1.00 13.86 67 LEU B CA 1
ATOM 1371 C C . LEU B 1 67 ? 38.204 1.220 32.744 1.00 16.05 67 LEU B C 1
ATOM 1372 O O . LEU B 1 67 ? 37.596 2.249 32.441 1.00 16.05 67 LEU B O 1
ATOM 1377 N N . ARG B 1 68 ? 39.506 1.046 32.515 1.00 17.75 68 ARG B N 1
ATOM 1378 C CA . ARG B 1 68 ? 40.321 2.078 31.861 1.00 20.15 68 ARG B CA 1
ATOM 1379 C C . ARG B 1 68 ? 40.662 1.787 30.422 1.00 20.80 68 ARG B C 1
ATOM 1380 O O . ARG B 1 68 ? 41.143 0.710 30.105 1.00 21.06 68 ARG B O 1
ATOM 1388 N N . THR B 1 69 ? 40.439 2.759 29.551 1.00 21.71 69 THR B N 1
ATOM 1389 C CA . THR B 1 69 ? 40.796 2.582 28.153 1.00 23.55 69 THR B CA 1
ATOM 1390 C C . THR B 1 69 ? 42.317 2.759 28.102 1.00 23.23 69 THR B C 1
ATOM 1391 O O . THR B 1 69 ? 42.914 3.258 29.049 1.00 24.30 69 THR B O 1
ATOM 1395 N N . ALA B 1 70 ? 42.940 2.353 27.003 1.00 24.73 70 ALA B N 1
ATOM 1396 C CA . ALA B 1 70 ? 44.384 2.503 26.850 1.00 24.95 70 ALA B CA 1
ATOM 1397 C C . ALA B 1 70 ? 44.754 3.987 26.913 1.00 25.76 70 ALA B C 1
ATOM 1398 O O . ALA B 1 70 ? 45.878 4.338 27.262 1.00 24.47 70 ALA B O 1
ATOM 1400 N N . GLU B 1 71 ? 43.816 4.869 26.582 1.00 27.43 71 GLU B N 1
ATOM 1401 C CA . GLU B 1 71 ? 44.129 6.293 26.659 1.00 29.22 71 GLU B CA 1
ATOM 1402 C C . GLU B 1 71 ? 44.111 6.771 28.094 1.00 27.84 71 GLU B C 1
ATOM 1403 O O . GLU B 1 71 ? 44.294 7.954 28.348 1.00 28.09 71 GLU B O 1
ATOM 1409 N N . GLY B 1 72 ? 43.882 5.854 29.030 1.00 27.67 72 GLY B N 1
ATOM 1410 C CA . GLY B 1 72 ? 43.856 6.226 30.439 1.00 27.65 72 GLY B CA 1
ATOM 1411 C C . GLY B 1 72 ? 42.516 6.758 30.924 1.00 27.58 72 GLY B C 1
ATOM 1412 O O . GLY B 1 72 ? 42.364 7.135 32.090 1.00 28.59 72 GLY B O 1
ATOM 1413 N N . GLU B 1 73 ? 41.532 6.751 30.034 1.00 26.09 73 GLU B N 1
ATOM 1414 C CA . GLU B 1 73 ? 40.204 7.258 30.333 1.00 25.23 73 GLU B CA 1
ATOM 1415 C C . GLU B 1 73 ? 39.249 6.219 30.931 1.00 22.82 73 GLU B C 1
ATOM 1416 O O . GLU B 1 73 ? 39.111 5.123 30.401 1.00 23.59 73 GLU B O 1
ATOM 1422 N N . SER B 1 74 ? 38.583 6.571 32.025 1.00 19.25 74 SER B N 1
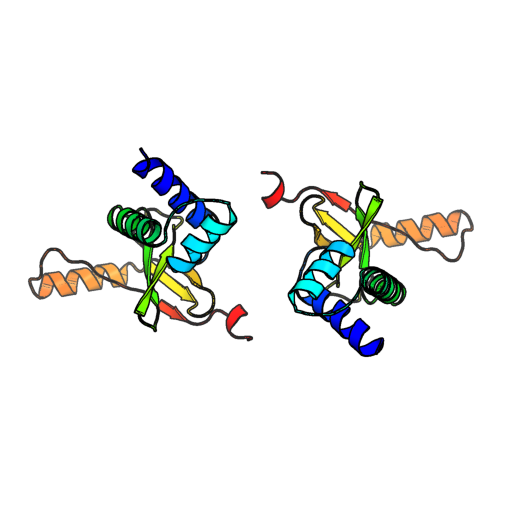ATOM 1423 C CA . SER B 1 74 ? 37.644 5.667 32.686 1.00 17.46 74 SER B CA 1
ATOM 1424 C C . SER B 1 74 ? 36.335 5.584 31.918 1.00 15.64 74 SER B C 1
ATOM 1425 O O . SER B 1 74 ? 35.837 6.592 31.454 1.00 16.09 74 SER B O 1
ATOM 1428 N N . VAL B 1 75 ? 35.782 4.385 31.784 1.00 13.58 75 VAL B N 1
ATOM 1429 C CA . VAL B 1 75 ? 34.515 4.206 31.082 1.00 13.33 75 VAL B CA 1
ATOM 1430 C C . VAL B 1 75 ? 33.659 3.289 31.940 1.00 12.46 75 VAL B C 1
ATOM 1431 O O . VAL B 1 75 ? 34.187 2.399 32.604 1.00 12.49 75 VAL B O 1
ATOM 1435 N N . TYR B 1 76 ? 32.345 3.508 31.915 1.00 10.39 76 TYR B N 1
ATOM 1436 C CA . TYR B 1 76 ? 31.418 2.764 32.758 1.00 8.51 76 TYR B CA 1
ATOM 1437 C C . TYR B 1 76 ? 30.358 1.947 32.058 1.00 9.28 76 TYR B C 1
ATOM 1438 O O . TYR B 1 76 ? 30.046 2.182 30.890 1.00 10.98 76 TYR B O 1
ATOM 1447 N N . ARG B 1 77 ? 29.784 1.005 32.801 1.00 9.71 77 ARG B N 1
ATOM 1448 C CA . ARG B 1 77 ? 28.711 0.161 32.289 1.00 11.28 77 ARG B CA 1
ATOM 1449 C C . ARG B 1 77 ? 27.910 -0.521 33.379 1.00 10.96 77 ARG B C 1
ATOM 1450 O O . ARG B 1 77 ? 28.462 -1.001 34.360 1.00 10.07 77 ARG B O 1
ATOM 1458 N N . ARG B 1 78 ? 26.597 -0.561 33.208 1.00 11.97 78 ARG B N 1
ATOM 1459 C CA . ARG B 1 78 ? 25.765 -1.241 34.181 1.00 14.57 78 ARG B CA 1
ATOM 1460 C C . ARG B 1 78 ? 25.637 -2.637 33.632 1.00 15.72 78 ARG B C 1
ATOM 1461 O O . ARG B 1 78 ? 24.928 -2.852 32.663 1.00 15.86 78 ARG B O 1
ATOM 1469 N N . CYS B 1 79 ? 26.346 -3.578 34.242 1.00 18.25 79 CYS B N 1
ATOM 1470 C CA . CYS B 1 79 ? 26.351 -4.959 33.787 1.00 20.01 79 CYS B CA 1
ATOM 1471 C C . CYS B 1 79 ? 25.077 -5.720 34.122 1.00 21.06 79 CYS B C 1
ATOM 1472 O O . CYS B 1 79 ? 24.330 -5.315 35.006 1.00 20.64 79 CYS B O 1
ATOM 1475 N N . SER B 1 80 ? 24.834 -6.816 33.406 1.00 21.48 80 SER B N 1
ATOM 1476 C CA . SER B 1 80 ? 23.624 -7.619 33.584 1.00 23.19 80 SER B CA 1
ATOM 1477 C C . SER B 1 80 ? 23.519 -8.376 34.903 1.00 24.84 80 SER B C 1
ATOM 1478 O O . SER B 1 80 ? 22.459 -8.414 35.538 1.00 25.14 80 SER B O 1
ATOM 1481 N N . THR B 1 81 ? 24.618 -8.993 35.306 1.00 26.26 81 THR B N 1
ATOM 1482 C CA . THR B 1 81 ? 24.627 -9.790 36.516 1.00 26.06 81 THR B CA 1
ATOM 1483 C C . THR B 1 81 ? 25.224 -9.116 37.724 1.00 25.90 81 THR B C 1
ATOM 1484 O O . THR B 1 81 ? 25.802 -8.032 37.633 1.00 25.97 81 THR B O 1
ATOM 1488 N N . GLY B 1 82 ? 25.074 -9.787 38.863 1.00 25.38 82 GLY B N 1
ATOM 1489 C CA . GLY B 1 82 ? 25.609 -9.288 40.109 1.00 24.09 82 GLY B CA 1
ATOM 1490 C C . GLY B 1 82 ? 26.798 -10.144 40.486 1.00 22.88 82 GLY B C 1
ATOM 1491 O O . GLY B 1 82 ? 27.583 -9.788 41.361 1.00 22.45 82 GLY B O 1
ATOM 1492 N N . ASP B 1 83 ? 26.933 -11.283 39.815 1.00 21.71 83 ASP B N 1
ATOM 1493 C CA . ASP B 1 83 ? 28.035 -12.187 40.104 1.00 21.18 83 ASP B CA 1
ATOM 1494 C C . ASP B 1 83 ? 29.344 -11.503 39.785 1.00 18.85 83 ASP B C 1
ATOM 1495 O O . ASP B 1 83 ? 29.411 -10.642 38.907 1.00 17.44 83 ASP B O 1
ATOM 1500 N N . HIS B 1 84 ? 30.384 -11.886 40.514 1.00 16.85 84 HIS B N 1
ATOM 1501 C CA . HIS B 1 84 ? 31.704 -11.334 40.283 1.00 14.96 84 HIS B CA 1
ATOM 1502 C C . HIS B 1 84 ? 32.048 -11.742 38.860 1.00 14.51 84 HIS B C 1
ATOM 1503 O O . HIS B 1 84 ? 31.885 -12.895 38.502 1.00 16.35 84 HIS B O 1
ATOM 1510 N N . HIS B 1 85 ? 32.501 -10.803 38.044 1.00 13.67 85 HIS B N 1
ATOM 1511 C CA . HIS B 1 85 ? 32.873 -11.121 36.675 1.00 12.41 85 HIS B CA 1
ATOM 1512 C C . HIS B 1 85 ? 33.826 -10.055 36.166 1.00 11.58 85 HIS B C 1
ATOM 1513 O O . HIS B 1 85 ? 34.088 -9.068 36.847 1.00 13.04 85 HIS B O 1
ATOM 1520 N N . HIS B 1 86 ? 34.341 -10.273 34.966 1.00 10.18 86 HIS B N 1
ATOM 1521 C CA . HIS B 1 86 ? 35.247 -9.337 34.310 1.00 11.21 86 HIS B CA 1
ATOM 1522 C C . HIS B 1 86 ? 34.749 -9.132 32.883 1.00 11.15 86 HIS B C 1
ATOM 1523 O O . HIS B 1 86 ? 33.674 -9.623 32.513 1.00 10.83 86 HIS B O 1
ATOM 1530 N N . HIS B 1 87 ? 35.497 -8.421 32.060 1.00 9.75 87 HIS B N 1
ATOM 1531 C CA . HIS B 1 87 ? 34.961 -8.203 30.738 1.00 10.32 87 HIS B CA 1
ATOM 1532 C C . HIS B 1 87 ? 35.961 -8.258 29.620 1.00 10.96 87 HIS B C 1
ATOM 1533 O O . HIS B 1 87 ? 37.165 -8.110 29.831 1.00 13.24 87 HIS B O 1
ATOM 1540 N N . LEU B 1 88 ? 35.424 -8.488 28.426 1.00 9.77 88 LEU B N 1
ATOM 1541 C CA . LEU B 1 88 ? 36.184 -8.490 27.193 1.00 9.27 88 LEU B CA 1
ATOM 1542 C C . LEU B 1 88 ? 35.565 -7.277 26.499 1.00 10.11 88 LEU B C 1
ATOM 1543 O O . LEU B 1 88 ? 34.371 -7.285 26.198 1.00 10.28 88 LEU B O 1
ATOM 1548 N N . VAL B 1 89 ? 36.344 -6.228 26.270 1.00 9.27 89 VAL B N 1
ATOM 1549 C CA . VAL B 1 89 ? 35.790 -5.037 25.637 1.00 10.64 89 VAL B CA 1
ATOM 1550 C C . VAL B 1 89 ? 36.353 -4.767 24.268 1.00 10.67 89 VAL B C 1
ATOM 1551 O O . VAL B 1 89 ? 37.461 -5.199 23.936 1.00 11.79 89 VAL B O 1
ATOM 1555 N N . CYS B 1 90 ? 35.575 -4.030 23.485 1.00 11.98 90 CYS B N 1
ATOM 1556 C CA . CYS B 1 90 ? 36.006 -3.586 22.167 1.00 11.97 90 CYS B CA 1
ATOM 1557 C C . CYS B 1 90 ? 36.547 -2.185 22.444 1.00 12.51 90 CYS B C 1
ATOM 1558 O O . CYS B 1 90 ? 35.848 -1.341 23.013 1.00 9.73 90 CYS B O 1
ATOM 1561 N N . ARG B 1 91 ? 37.793 -1.940 22.070 1.00 13.19 91 ARG B N 1
ATOM 1562 C CA . ARG B 1 91 ? 38.367 -0.628 22.321 1.00 15.43 91 ARG B CA 1
ATOM 1563 C C . ARG B 1 91 ? 37.717 0.430 21.443 1.00 17.09 91 ARG B C 1
ATOM 1564 O O . ARG B 1 91 ? 37.697 1.612 21.794 1.00 16.96 91 ARG B O 1
ATOM 1572 N N . ALA B 1 92 ? 37.158 -0.013 20.318 1.00 18.87 92 ALA B N 1
ATOM 1573 C CA . ALA B 1 92 ? 36.541 0.892 19.349 1.00 20.55 92 ALA B CA 1
ATOM 1574 C C . ALA B 1 92 ? 35.141 1.409 19.682 1.00 20.14 92 ALA B C 1
ATOM 1575 O O . ALA B 1 92 ? 34.852 2.584 19.438 1.00 21.27 92 ALA B O 1
ATOM 1577 N N . CYS B 1 93 ? 34.281 0.558 20.245 1.00 18.56 93 CYS B N 1
ATOM 1578 C CA . CYS B 1 93 ? 32.918 0.982 20.548 1.00 17.38 93 CYS B CA 1
ATOM 1579 C C . CYS B 1 93 ? 32.465 0.746 21.979 1.00 16.55 93 CYS B C 1
ATOM 1580 O O . CYS B 1 93 ? 31.372 1.157 22.359 1.00 15.28 93 CYS B O 1
ATOM 1583 N N . GLY B 1 94 ? 33.290 0.078 22.770 1.00 15.97 94 GLY B N 1
ATOM 1584 C CA . GLY B 1 94 ? 32.901 -0.186 24.142 1.00 15.32 94 GLY B CA 1
ATOM 1585 C C . GLY B 1 94 ? 31.929 -1.345 24.288 1.00 15.10 94 GLY B C 1
ATOM 1586 O O . GLY B 1 94 ? 31.327 -1.520 25.341 1.00 15.39 94 GLY B O 1
ATOM 1587 N N . LYS B 1 95 ? 31.742 -2.131 23.233 1.00 15.12 95 LYS B N 1
ATOM 1588 C CA . LYS B 1 95 ? 30.862 -3.291 23.336 1.00 15.54 95 LYS B CA 1
ATOM 1589 C C . LYS B 1 95 ? 31.557 -4.231 24.351 1.00 13.17 95 LYS B C 1
ATOM 1590 O O . LYS B 1 95 ? 32.780 -4.317 24.386 1.00 12.53 95 LYS B O 1
ATOM 1596 N N . ALA B 1 96 ? 30.803 -4.953 25.166 1.00 11.54 96 ALA B N 1
ATOM 1597 C CA . ALA B 1 96 ? 31.465 -5.788 26.146 1.00 11.56 96 ALA B CA 1
ATOM 1598 C C . ALA B 1 96 ? 30.795 -7.086 26.478 1.00 11.99 96 ALA B C 1
ATOM 1599 O O . ALA B 1 96 ? 29.567 -7.164 26.528 1.00 14.12 96 ALA B O 1
ATOM 1601 N N . VAL B 1 97 ? 31.613 -8.105 26.730 1.00 10.81 97 VAL B N 1
ATOM 1602 C CA . VAL B 1 97 ? 31.099 -9.397 27.133 1.00 9.90 97 VAL B CA 1
ATOM 1603 C C . VAL B 1 97 ? 31.449 -9.607 28.614 1.00 11.25 97 VAL B C 1
ATOM 1604 O O . VAL B 1 97 ? 32.584 -9.341 29.060 1.00 10.46 97 VAL B O 1
ATOM 1608 N N . GLU B 1 98 ? 30.460 -10.055 29.380 1.00 10.46 98 GLU B N 1
ATOM 1609 C CA . GLU B 1 98 ? 30.661 -10.338 30.789 1.00 11.36 98 GLU B CA 1
ATOM 1610 C C . GLU B 1 98 ? 31.229 -11.758 30.829 1.00 11.69 98 GLU B C 1
ATOM 1611 O O . GLU B 1 98 ? 30.577 -12.714 30.420 1.00 12.59 98 GLU B O 1
ATOM 1617 N N . VAL B 1 99 ? 32.464 -11.883 31.293 1.00 12.29 99 VAL B N 1
ATOM 1618 C CA . VAL B 1 99 ? 33.121 -13.174 31.332 1.00 12.62 99 VAL B CA 1
ATOM 1619 C C . VAL B 1 99 ? 33.542 -13.555 32.725 1.00 15.04 99 VAL B C 1
ATOM 1620 O O . VAL B 1 99 ? 33.732 -12.694 33.587 1.00 15.54 99 VAL B O 1
ATOM 1624 N N . GLU B 1 100 ? 33.691 -14.858 32.935 1.00 17.76 100 GLU B N 1
ATOM 1625 C CA . GLU B 1 100 ? 34.102 -15.393 34.229 1.00 19.32 100 GLU B CA 1
ATOM 1626 C C . GLU B 1 100 ? 35.203 -16.419 34.019 1.00 19.82 100 GLU B C 1
ATOM 1627 O O . GLU B 1 100 ? 35.184 -17.183 33.046 1.00 19.67 100 GLU B O 1
ATOM 1633 N N . GLY B 1 101 ? 36.163 -16.424 34.937 1.00 20.29 101 GLY B N 1
ATOM 1634 C CA . GLY B 1 101 ? 37.268 -17.348 34.853 1.00 19.81 101 GLY B CA 1
ATOM 1635 C C . GLY B 1 101 ? 37.596 -17.920 36.215 1.00 21.13 101 GLY B C 1
ATOM 1636 O O . GLY B 1 101 ? 38.401 -17.358 36.962 1.00 20.47 101 GLY B O 1
ATOM 1637 N N . PRO B 1 102 ? 36.973 -19.047 36.576 1.00 21.81 102 PRO B N 1
ATOM 1638 C CA . PRO B 1 102 ? 37.223 -19.688 37.871 1.00 21.95 102 PRO B CA 1
ATOM 1639 C C . PRO B 1 102 ? 38.720 -19.920 38.136 1.00 21.60 102 PRO B C 1
ATOM 1640 O O . PRO B 1 102 ? 39.174 -19.818 39.280 1.00 20.93 102 PRO B O 1
ATOM 1644 N N . ALA B 1 103 ? 39.478 -20.215 37.075 1.00 20.89 103 ALA B N 1
ATOM 1645 C CA . ALA B 1 103 ? 40.913 -20.483 37.196 1.00 21.35 103 ALA B CA 1
ATOM 1646 C C . ALA B 1 103 ? 41.737 -19.233 37.482 1.00 21.79 103 ALA B C 1
ATOM 1647 O O . ALA B 1 103 ? 42.743 -19.280 38.195 1.00 21.09 103 ALA B O 1
ATOM 1649 N N . VAL B 1 104 ? 41.319 -18.114 36.910 1.00 21.00 104 VAL B N 1
ATOM 1650 C CA . VAL B 1 104 ? 42.017 -16.864 37.140 1.00 20.49 104 VAL B CA 1
ATOM 1651 C C . VAL B 1 104 ? 41.699 -16.418 38.565 1.00 19.44 104 VAL B C 1
ATOM 1652 O O . VAL B 1 104 ? 42.482 -15.717 39.202 1.00 20.47 104 VAL B O 1
ATOM 1656 N N . GLU B 1 105 ? 40.542 -16.830 39.060 1.00 17.66 105 GLU B N 1
ATOM 1657 C CA . GLU B 1 105 ? 40.133 -16.485 40.404 1.00 17.34 105 GLU B CA 1
ATOM 1658 C C . GLU B 1 105 ? 40.925 -17.275 41.436 1.00 18.76 105 GLU B C 1
ATOM 1659 O O . GLU B 1 105 ? 41.305 -16.733 42.477 1.00 20.71 105 GLU B O 1
ATOM 1665 N N . LYS B 1 106 ? 41.164 -18.551 41.156 1.00 16.96 106 LYS B N 1
ATOM 1666 C CA . LYS B 1 106 ? 41.913 -19.389 42.079 1.00 17.92 106 LYS B CA 1
ATOM 1667 C C . LYS B 1 106 ? 43.385 -18.979 42.040 1.00 18.87 106 LYS B C 1
ATOM 1668 O O . LYS B 1 106 ? 44.044 -18.823 43.081 1.00 18.88 106 LYS B O 1
ATOM 1670 N N . TRP B 1 107 ? 43.888 -18.799 40.824 1.00 18.62 107 TRP B N 1
ATOM 1671 C CA . TRP B 1 107 ? 45.276 -18.415 40.597 1.00 18.42 107 TRP B CA 1
ATOM 1672 C C . TRP B 1 107 ? 45.617 -17.108 41.279 1.00 18.03 107 TRP B C 1
ATOM 1673 O O . TRP B 1 107 ? 46.698 -16.959 41.844 1.00 19.77 107 TRP B O 1
ATOM 1684 N N . ALA B 1 108 ? 44.688 -16.162 41.214 1.00 18.27 108 ALA B N 1
ATOM 1685 C CA . ALA B 1 108 ? 44.875 -14.851 41.810 1.00 18.15 108 ALA B CA 1
ATOM 1686 C C . ALA B 1 108 ? 44.887 -14.949 43.316 1.00 18.05 108 ALA B C 1
ATOM 1687 O O . ALA B 1 108 ? 45.774 -14.425 43.966 1.00 18.91 108 ALA B O 1
ATOM 1689 N N . GLU B 1 109 ? 43.908 -15.625 43.889 1.00 19.47 109 GLU B N 1
ATOM 1690 C CA . GLU B 1 109 ? 43.896 -15.713 45.334 1.00 21.28 109 GLU B CA 1
ATOM 1691 C C . GLU B 1 109 ? 45.115 -16.488 45.818 1.00 20.04 109 GLU B C 1
ATOM 1692 O O . GLU B 1 109 ? 45.671 -16.180 46.866 1.00 20.07 109 GLU B O 1
ATOM 1698 N N . ALA B 1 110 ? 45.558 -17.464 45.030 1.00 19.63 110 ALA B N 1
ATOM 1699 C CA . ALA B 1 110 ? 46.718 -18.279 45.404 1.00 19.95 110 ALA B CA 1
ATOM 1700 C C . ALA B 1 110 ? 48.019 -17.473 45.438 1.00 19.97 110 ALA B C 1
ATOM 1701 O O . ALA B 1 110 ? 48.797 -17.565 46.393 1.00 20.27 110 ALA B O 1
ATOM 1703 N N . ILE B 1 111 ? 48.242 -16.687 44.389 1.00 18.33 111 ILE B N 1
ATOM 1704 C CA . ILE B 1 111 ? 49.429 -15.851 44.268 1.00 17.38 111 ILE B CA 1
ATOM 1705 C C . ILE B 1 111 ? 49.628 -14.917 45.457 1.00 17.03 111 ILE B C 1
ATOM 1706 O O . ILE B 1 111 ? 50.716 -14.860 46.026 1.00 20.25 111 ILE B O 1
ATOM 1711 N N . ALA B 1 112 ? 48.598 -14.170 45.820 1.00 13.91 112 ALA B N 1
ATOM 1712 C CA . ALA B 1 112 ? 48.724 -13.244 46.936 1.00 16.07 112 ALA B CA 1
ATOM 1713 C C . ALA B 1 112 ? 49.040 -14.019 48.209 1.00 17.36 112 ALA B C 1
ATOM 1714 O O . ALA B 1 112 ? 50.072 -13.795 48.851 1.00 16.81 112 ALA B O 1
ATOM 1716 N N . ALA B 1 113 ? 48.139 -14.930 48.566 1.00 19.51 113 ALA B N 1
ATOM 1717 C CA . ALA B 1 113 ? 48.299 -15.767 49.749 1.00 21.26 113 ALA B CA 1
ATOM 1718 C C . ALA B 1 113 ? 49.737 -16.269 49.882 1.00 22.82 113 ALA B C 1
ATOM 1719 O O . ALA B 1 113 ? 50.297 -16.305 50.979 1.00 21.52 113 ALA B O 1
ATOM 1721 N N . GLU B 1 114 ? 50.336 -16.649 48.758 1.00 24.08 114 GLU B N 1
ATOM 1722 C CA . GLU B 1 114 ? 51.694 -17.154 48.780 1.00 25.99 114 GLU B CA 1
ATOM 1723 C C . GLU B 1 114 ? 52.714 -16.117 49.211 1.00 25.65 114 GLU B C 1
ATOM 1724 O O . GLU B 1 114 ? 53.665 -16.454 49.896 1.00 27.55 114 GLU B O 1
ATOM 1730 N N . HIS B 1 115 ? 52.533 -14.862 48.820 1.00 24.44 115 HIS B N 1
ATOM 1731 C CA . HIS B 1 115 ? 53.506 -13.848 49.184 1.00 24.09 115 HIS B CA 1
ATOM 1732 C C . HIS B 1 115 ? 53.118 -13.014 50.392 1.00 25.40 115 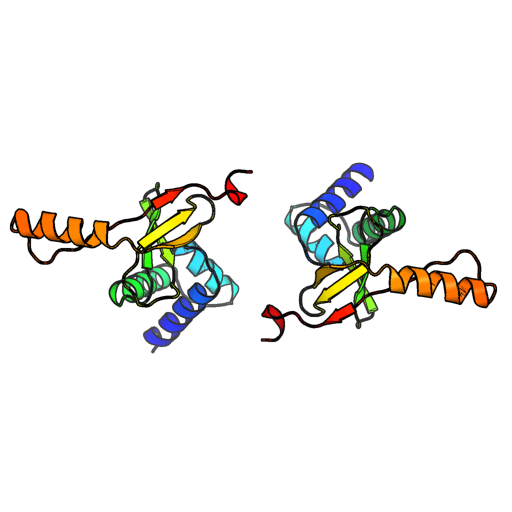HIS B C 1
ATOM 1733 O O . HIS B 1 115 ? 53.680 -11.936 50.634 1.00 25.09 115 HIS B O 1
ATOM 1740 N N . GLY B 1 116 ? 52.155 -13.525 51.151 1.00 24.81 116 GLY B N 1
ATOM 1741 C CA . GLY B 1 116 ? 51.727 -12.850 52.355 1.00 24.26 116 GLY B CA 1
ATOM 1742 C C . GLY B 1 116 ? 51.014 -11.533 52.174 1.00 24.88 116 GLY B C 1
ATOM 1743 O O . GLY B 1 116 ? 51.109 -10.660 53.044 1.00 25.46 116 GLY B O 1
ATOM 1744 N N . TYR B 1 117 ? 50.305 -11.372 51.059 1.00 23.90 117 TYR B N 1
ATOM 1745 C CA . TYR B 1 117 ? 49.565 -10.140 50.831 1.00 22.76 117 TYR B CA 1
ATOM 1746 C C . TYR B 1 117 ? 48.142 -10.325 51.346 1.00 21.71 117 TYR B C 1
ATOM 1747 O O . TYR B 1 117 ? 47.556 -11.395 51.214 1.00 22.04 117 TYR B O 1
ATOM 1756 N N . VAL B 1 118 ? 47.590 -9.268 51.919 1.00 21.09 118 VAL B N 1
ATOM 1757 C CA . VAL B 1 118 ? 46.260 -9.296 52.516 1.00 21.65 118 VAL B CA 1
ATOM 1758 C C . VAL B 1 118 ? 45.334 -8.228 51.922 1.00 22.13 118 VAL B C 1
ATOM 1759 O O . VAL B 1 118 ? 45.803 -7.237 51.361 1.00 23.28 118 VAL B O 1
ATOM 1763 N N . ASN B 1 119 ? 44.024 -8.421 52.059 1.00 23.41 119 ASN B N 1
ATOM 1764 C CA . ASN B 1 119 ? 43.044 -7.484 51.497 1.00 24.96 119 ASN B CA 1
ATOM 1765 C C . ASN B 1 119 ? 43.272 -7.479 49.982 1.00 24.23 119 ASN B C 1
ATOM 1766 O O . ASN B 1 119 ? 43.576 -6.451 49.371 1.00 24.56 119 ASN B O 1
ATOM 1771 N N . VAL B 1 120 ? 43.126 -8.653 49.388 1.00 22.86 120 VAL B N 1
ATOM 1772 C CA . VAL B 1 120 ? 43.360 -8.824 47.972 1.00 22.74 120 VAL B CA 1
ATOM 1773 C C . VAL B 1 120 ? 42.251 -8.412 47.021 1.00 21.22 120 VAL B C 1
ATOM 1774 O O . VAL B 1 120 ? 41.100 -8.808 47.162 1.00 22.90 120 VAL B O 1
ATOM 1778 N N . ALA B 1 121 ? 42.623 -7.604 46.044 1.00 18.05 121 ALA B N 1
ATOM 1779 C CA . ALA B 1 121 ? 41.696 -7.150 45.035 1.00 17.24 121 ALA B CA 1
ATOM 1780 C C . ALA B 1 121 ? 42.440 -7.331 43.727 1.00 16.65 121 ALA B C 1
ATOM 1781 O O . ALA B 1 121 ? 43.670 -7.373 43.691 1.00 14.60 121 ALA B O 1
ATOM 1783 N N . HIS B 1 122 ? 41.707 -7.451 42.638 1.00 16.74 122 HIS B N 1
ATOM 1784 C CA . HIS B 1 122 ? 42.391 -7.636 41.376 1.00 18.16 122 HIS B CA 1
ATOM 1785 C C . HIS B 1 122 ? 41.639 -7.006 40.241 1.00 17.01 122 HIS B C 1
ATOM 1786 O O . HIS B 1 122 ? 40.434 -6.766 40.320 1.00 16.29 122 HIS B O 1
ATOM 1793 N N . THR B 1 123 ? 42.377 -6.741 39.179 1.00 16.09 123 THR B N 1
ATOM 1794 C CA . THR B 1 123 ? 41.798 -6.166 37.992 1.00 14.69 123 THR B CA 1
ATOM 1795 C C . THR B 1 123 ? 42.141 -7.068 36.815 1.00 12.48 123 THR B C 1
ATOM 1796 O O . THR B 1 123 ? 43.315 -7.353 36.527 1.00 10.99 123 THR B O 1
ATOM 1800 N N . VAL B 1 124 ? 41.095 -7.549 36.164 1.00 11.38 124 VAL B N 1
ATOM 1801 C CA . VAL B 1 124 ? 41.241 -8.413 35.010 1.00 11.15 124 VAL B CA 1
ATOM 1802 C C . VAL B 1 124 ? 40.326 -7.923 33.904 1.00 10.79 124 VAL B C 1
ATOM 1803 O O . VAL B 1 124 ? 39.107 -7.949 34.056 1.00 9.88 124 VAL B O 1
ATOM 1807 N N . GLU B 1 125 ? 40.914 -7.455 32.803 1.00 10.85 125 GLU B N 1
ATOM 1808 C CA . GLU B 1 125 ? 40.133 -6.974 31.661 1.00 9.52 125 GLU B CA 1
ATOM 1809 C C . GLU B 1 125 ? 40.819 -7.366 30.340 1.00 8.19 125 GLU B C 1
ATOM 1810 O O . GLU B 1 125 ? 42.055 -7.311 30.227 1.00 6.37 125 GLU B O 1
ATOM 1816 N N . ILE B 1 126 ? 40.014 -7.756 29.352 1.00 5.50 126 ILE B N 1
ATOM 1817 C CA . ILE B 1 126 ? 40.520 -8.144 28.030 1.00 5.98 126 ILE B CA 1
ATOM 1818 C C . ILE B 1 126 ? 39.996 -7.175 26.959 1.00 5.57 126 ILE B C 1
ATOM 1819 O O . ILE B 1 126 ? 38.793 -6.988 26.822 1.00 6.01 126 ILE B O 1
ATOM 1824 N N . PHE B 1 127 ? 40.912 -6.584 26.197 1.00 6.98 127 PHE B N 1
ATOM 1825 C CA . PHE B 1 127 ? 40.579 -5.614 25.148 1.00 8.30 127 PHE B CA 1
ATOM 1826 C C . PHE B 1 127 ? 40.851 -6.142 23.752 1.00 9.31 127 PHE B C 1
ATOM 1827 O O . PHE B 1 127 ? 41.893 -6.738 23.492 1.00 10.60 127 PHE B O 1
ATOM 1835 N N . GLY B 1 128 ? 39.914 -5.900 22.847 1.00 9.97 128 GLY B N 1
ATOM 1836 C CA . GLY B 1 128 ? 40.104 -6.303 21.470 1.00 11.24 128 GLY B CA 1
ATOM 1837 C C . GLY B 1 128 ? 39.300 -5.339 20.632 1.00 12.51 128 GLY B C 1
ATOM 1838 O O . GLY B 1 128 ? 38.846 -4.305 21.124 1.00 11.23 128 GLY B O 1
ATOM 1839 N N . THR B 1 129 ? 39.133 -5.670 19.360 1.00 14.44 129 THR B N 1
ATOM 1840 C CA . THR B 1 129 ? 38.340 -4.861 18.441 1.00 14.81 129 THR B CA 1
ATOM 1841 C C . THR B 1 129 ? 37.356 -5.896 17.957 1.00 15.09 129 THR B C 1
ATOM 1842 O O . THR B 1 129 ? 37.787 -6.930 17.457 1.00 14.11 129 THR B O 1
ATOM 1846 N N . CYS B 1 130 ? 36.057 -5.652 18.126 1.00 16.70 130 CYS B N 1
ATOM 1847 C CA . CYS B 1 130 ? 35.046 -6.623 17.693 1.00 19.59 130 CYS B CA 1
ATOM 1848 C C . CYS B 1 130 ? 34.915 -6.700 16.167 1.00 20.82 130 CYS B C 1
ATOM 1849 O O . CYS B 1 130 ? 35.528 -5.918 15.446 1.00 20.46 130 CYS B O 1
ATOM 1852 N N . ALA B 1 131 ? 34.117 -7.652 15.690 1.00 24.09 131 ALA B N 1
ATOM 1853 C CA . ALA B 1 131 ? 33.913 -7.876 14.254 1.00 27.00 131 ALA B CA 1
ATOM 1854 C C . ALA B 1 131 ? 33.411 -6.660 13.489 1.00 28.75 131 ALA B C 1
ATOM 1855 O O . ALA B 1 131 ? 33.951 -6.310 12.436 1.00 28.41 131 ALA B O 1
ATOM 1857 N N . ASP B 1 132 ? 32.384 -6.016 14.028 1.00 30.87 132 ASP B N 1
ATOM 1858 C CA . ASP B 1 132 ? 31.790 -4.850 13.392 1.00 32.78 132 ASP B CA 1
ATOM 1859 C C . ASP B 1 132 ? 32.744 -3.657 13.340 1.00 33.12 132 ASP B C 1
ATOM 1860 O O . ASP B 1 132 ? 32.624 -2.794 12.463 1.00 32.27 132 ASP B O 1
ATOM 1865 N N . CYS B 1 133 ? 33.689 -3.610 14.272 1.00 33.78 133 CYS B N 1
ATOM 1866 C CA . CYS B 1 133 ? 34.631 -2.490 14.346 1.00 35.00 133 CYS B CA 1
ATOM 1867 C C . CYS B 1 133 ? 35.915 -2.598 13.542 1.00 35.34 133 CYS B C 1
ATOM 1868 O O . CYS B 1 133 ? 36.516 -1.578 13.195 1.00 35.61 133 CYS B O 1
ATOM 1871 N N . ALA B 1 134 ? 36.347 -3.819 13.264 1.00 36.49 134 ALA B N 1
ATOM 1872 C CA . ALA B 1 134 ? 37.581 -4.023 12.520 1.00 39.10 134 ALA B CA 1
ATOM 1873 C C . ALA B 1 134 ? 37.548 -3.347 11.147 1.00 41.21 134 ALA B C 1
ATOM 1874 O O . ALA B 1 134 ? 38.601 -3.000 10.591 1.00 41.45 134 ALA B O 1
ATOM 1876 N N . GLY B 1 135 ? 36.340 -3.154 10.613 1.00 43.42 135 GLY B N 1
ATOM 1877 C CA . GLY B 1 135 ? 36.200 -2.532 9.309 1.00 45.47 135 GLY B CA 1
ATOM 1878 C C . GLY B 1 135 ? 35.363 -1.266 9.264 1.00 47.79 135 GLY B C 1
ATOM 1879 O O . GLY B 1 135 ? 34.833 -0.832 10.318 1.00 48.04 135 GLY B O 1
#

CATH classification: 1.10.10.10 (+1 more: 3.30.1490.190)

Solvent-accessible surface area: 15961 Å² total; per-residue (Å²): 67,132,65,93,165,32,68,61,26,0,14,50,0,1,113,97,37,142,56,6,50,6,13,110,65,0,30,78,46,1,112,168,104,69,46,113,14,36,70,95,17,0,113,127,16,0,64,47,0,23,130,61,61,72,5,37,53,10,152,34,105,135,40,66,21,12,1,22,85,16,101,62,84,87,108,19,15,4,76,5,7,149,65,39,11,84,17,76,47,47,109,22,108,82,58,40,64,162,13,118,60,73,10,78,132,118,65,158,119,142,83,92,63,127,45,54,77,81,20,67,31,91,107,30,72,68,139,115,80,110,66,53,73,61,25,1,22,49,0,1,115,103,32,136,49,7,51,6,12,84,70,0,21,68,47,2,110,174,100,67,47,110,15,42,72,76,50,0,111,150,15,0,60,44,4,22,126,60,59,79,5,34,50,8,152,36,104,154,40,81,18,12,1,21,99,14,102,50,83,92,106,22,16,4,70,7,6,153,66,50,11,102,13,58,44,45,114,22,110,77,58,51,65,157,15,102,59,76,12,74,138,116,63,157,123,143,63,93,68,126,41,51,92,80,23,64,32,99,135,37,84,101

InterPro domains:
  IPR002481 Ferric-uptake regulator [PF01475] (11-126)
  IPR002481 Ferric-uptake regulator [PTHR33202] (11-134)
  IPR002481 Ferric-uptake regulator [cd07153] (14-130)
  IPR036388 Winged helix-like DNA-binding domain superfamily [G3DSA:1.10.10.10] (2-85)
  IPR036390 Winged helix DNA-binding domain superfamily [SSF46785] (10-132)
  IPR043135 Ferric-uptake regulator, C-terminal domain [G3DSA:3.30.1490.190] (86-139)

GO terms:
  GO:0045892 negative regulation of DNA-templated transcription (P, EXP)
  GO:0000976 transcription cis-regulatory region binding (F, IPI)
  GO:0032993 protein-DNA complex (C, IPI)
  GO:0001217 DNA-binding transcription repressor acti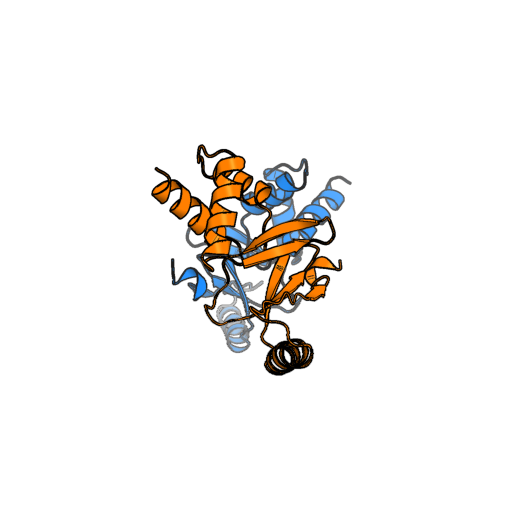vity (F, IPI)

Sequence (252 aa):
GRATRQRAAVSAALQEVEEFRSAQELHDMLKHKGDAVGLTTVYRTLQSLADAGEVDVLRTAEGESVYRRCSTGDHHHHLVCRACGKAVEVEGPAVEKWAEAIAAEHGYVNVAHTVEIFGTCADCAGARATRQRAAVSAALQEVEEFRSAQELHDMLKHKGDAVGLTTVYRTLQSLADAGEVDVLRTAEGESVYRRCSTGDHHHHLVCRACGKAVEVEGPAVEKWAEAIAAEHGYVNVAHTVEIFGTCADCAG

Organism: Streptomyces coelicolor (strain ATCC BAA-471 / A3(2) / M145) (NCBI:txid100226)

Foldseek 3Di:
DCLVVVLVLLLVLQVVDQFWAFLVVSVVSCVVVVHPDDSVSSVVSQVVCCVVLQWPWDAAPVGTITIHRDDDSDDFEWAAESQTRHIDTHDDPVVVVVQVCVCVVVVHPPDDDHDYHYDHDPVRVVD/DLVVVLVLLLVLQVVDQFWAFLVVSVVSCVVVVHPDDSVSSNVSVVVCCVVQQWPWDAAPVRTITIHRDDDSDDFEWAAASQTRHIDTHHDPVVVVVQVVVCVVVVHPPDDDHDYHYHHDPVGVD

Nearest PDB structures (foldseek):
  7vo0-assembly1_H  TM=8.978E-01  e=3.052E-20  Streptomyces coelicolor A3(2)
  7x75-assembly1_K  TM=9.018E-01  e=2.039E-19  Streptomyces coelicolor A3(2)
  2o03-assembly1_A-2  TM=6.027E-01  e=1.193E-15  Mycobacterium tuberculosis
  4rb2-assembly1_D  TM=8.253E-01  e=6.508E-09  Magnetospirillum gryphiswaldense MSR-1 v2
  6dk4-assembly1_A  TM=7.243E-01  e=3.988E-07  Campylobacter jejuni

Secondary structure (DSSP, 8-state):
-HHHHHHHHHHHHHTT-SS-EEHHHHHHHHHHTT----HHHHHHHHHHHHHTTSSEEEE-TTS-EEEE--S-SS--EEEEETTT--EEEE--HHHHHHHHHHHHHTT--S-----EEEE--HHHH--/-HHHHHHHHHHHHTT-SS-B-HHHHHHHHHHHT----HHHHHHHHHHHHHTTSSEEEE-TTS-EEEE--S--S--EEEEETTT--EEEE--HHHHHHHHHHHHHTT--S-----EEEE--HHHH-

B-factor: mean 20.29, std 9.09, range [1.93, 52.2]